Protein AF-A0A6A3A8B2-F1 (afdb_monomer)

Sequence (317 aa):
MVIYAGLQFENSCEVGGFSNLTNAYCLVAIGGSENFYSAFESELVDVIPVVKTSIAGTRIIGRLCAGENFLRLYRSYLLDASDFAYPSVLCPAGNKNGLLVPHNTTDQELQHLQNSLPDQVVVQRIEEKLSALGNCIACNDHVALSHTDLDKPDVKLKLSVPLLLPTSGQKIAGNILVGSYCAFSNRGGLVHPHTSIEDLDELSTLLQAPLVAGTINRGSEVIAAGMTVNDWTAFCGSDTTAMELSVIESVCKLTEAQPTAIVEEMRKSLIDTQLIEHKALNLGVVGSSPTESPTEAALNLSLGTFYYSASPLPHYI

Secondary structure (DSSP, 8-state):
-EEEEEE-BTTB--HHHHEEE-SS-EEEETT--HHHHHHHHHHHTTTS-EEEE-BTTBS--S----STTHHHHHHHH-------SS------EE-SSEEEEETT--HHHHHHHHHHS-TTSEEEEE--SSS-HHHHEEE-SS-EEE-GGG-SHHHHHHHHHHHTS-EEE--BTTBS-HHHHEEE-SS-EEE-TT--HHHHHHHHHHHTS-EEE--BTTTBS-HHHHEEE-SSEEEEETT--HHHHHHHHHHTT---SSSHHHHHHHHHHHHHHHHHHHHHHHTT---------TTSTTTTTSSSSS-----------

Radius of gyration: 28.25 Å; Cα contacts (8 Å, |Δi|>4): 583; chains: 1; bounding box: 58×86×74 Å

pLDDT: mean 70.59, std 19.71, range [27.64, 92.31]

Foldseek 3Di:
DDEAAADDFVNDLQQQQAWADEQAAIEGFPPGDPVNVCVCCVPPVVRHFYAYADFLPHSRAGADDPDPCVVVVVVVPDDDDDDDDPQQRFYWDAYNQEIEGEPSGDPVRQVSCCVRGDPNYHYDYDDDPRRYALQQWDDELEEIEGFPVCPPPVSQCVVCVRSVYGYDHDAFLNHRRCNFQWAAYLAFTEGFQNGDPVNQVVVCVVSVYHYDYDAALVRHRRRSSQWHDYLAYIYGGNSGDPVNVVVGCVRSVNPPDDPCVVVVVVVVVVVVVVVVVVVVVVPPDDDDDDDDDDPPVVPVVVPPPDDDDDDDDDDDD

Solvent-accessible surface area (backbone atoms only — not comparable to full-atom values): 17506 Å² total; per-residue (Å²): 99,52,76,46,69,60,39,48,49,93,87,35,40,44,41,5,20,32,26,36,53,37,84,49,38,30,42,33,27,55,91,58,47,68,72,46,51,49,62,52,47,74,69,29,63,90,77,27,52,75,42,74,40,54,39,54,89,32,51,45,38,8,18,62,64,91,52,87,65,44,64,62,60,50,67,76,75,57,85,87,82,95,77,73,81,77,83,58,50,57,14,42,37,54,38,56,37,7,37,38,36,50,64,68,44,44,71,67,47,51,51,50,48,61,74,63,47,61,91,71,42,40,75,41,74,43,88,63,88,71,50,27,50,12,26,28,32,33,51,38,89,70,38,27,44,27,20,55,88,52,58,44,69,74,52,41,50,68,51,23,64,41,48,71,32,59,72,44,57,45,67,53,64,88,36,51,45,34,11,25,31,28,39,48,28,68,54,9,24,42,32,32,56,75,42,49,71,68,59,45,54,53,50,20,64,70,62,67,22,55,62,45,64,43,49,31,50,76,70,35,53,47,36,14,14,22,28,37,44,36,77,53,41,35,43,31,10,45,53,41,39,74,69,44,49,53,51,52,38,64,39,38,55,46,81,76,83,72,66,60,63,59,51,49,50,52,48,49,52,52,50,51,52,52,52,50,53,59,49,51,69,74,63,72,76,79,82,82,82,96,83,80,71,92,77,62,73,72,63,68,75,76,69,76,84,76,90,88,80,89,86,83,88,84,82,89,133

Structure (mmCIF, N/CA/C/O backbone):
data_AF-A0A6A3A8B2-F1
#
_entry.id   AF-A0A6A3A8B2-F1
#
loop_
_atom_site.group_PDB
_atom_site.id
_atom_site.type_symbol
_atom_site.label_atom_id
_atom_site.label_alt_id
_atom_site.label_comp_id
_atom_site.label_asym_id
_atom_site.label_entity_id
_atom_site.label_seq_id
_atom_site.pdbx_PDB_ins_code
_atom_site.Cartn_x
_atom_site.Cartn_y
_atom_site.Cartn_z
_atom_site.occupancy
_atom_site.B_iso_or_equiv
_atom_site.auth_seq_id
_atom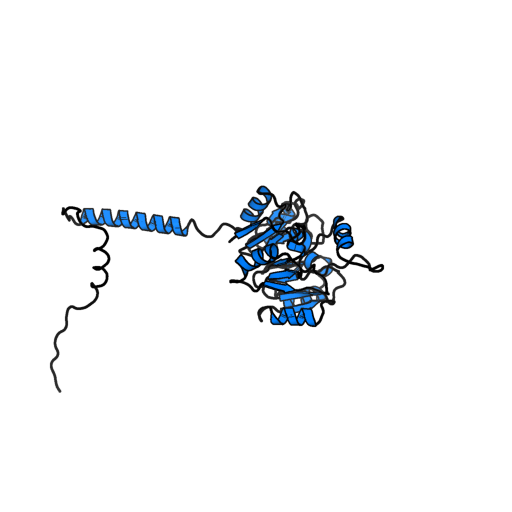_site.auth_comp_id
_atom_site.auth_asym_id
_atom_site.auth_atom_id
_atom_site.pdbx_PDB_model_num
ATOM 1 N N . MET A 1 1 ? 5.103 -17.581 0.287 1.00 55.75 1 MET A N 1
ATOM 2 C CA . MET A 1 1 ? 5.420 -16.142 0.197 1.00 55.75 1 MET A CA 1
ATOM 3 C C . MET A 1 1 ? 5.512 -15.837 -1.286 1.00 55.75 1 MET A C 1
ATOM 5 O O . MET A 1 1 ? 6.345 -16.444 -1.946 1.00 55.75 1 MET A O 1
ATOM 9 N N . VAL A 1 2 ? 4.550 -15.086 -1.828 1.00 71.25 2 VAL A N 1
ATOM 10 C CA . VAL A 1 2 ? 4.269 -15.044 -3.277 1.00 71.25 2 VAL A CA 1
ATOM 11 C C . VAL A 1 2 ? 4.050 -13.600 -3.724 1.00 71.25 2 VAL A C 1
ATOM 13 O O . VAL A 1 2 ? 3.356 -12.834 -3.054 1.00 71.25 2 VAL A O 1
ATOM 16 N N . ILE A 1 3 ? 4.643 -13.230 -4.860 1.00 76.38 3 ILE A N 1
ATOM 17 C CA . ILE A 1 3 ? 4.310 -11.988 -5.560 1.00 76.38 3 ILE A CA 1
ATOM 18 C C . ILE A 1 3 ? 3.257 -12.295 -6.610 1.00 76.38 3 ILE A C 1
ATOM 20 O O . ILE A 1 3 ? 3.475 -13.106 -7.508 1.00 76.38 3 ILE A O 1
ATOM 24 N N . TYR A 1 4 ? 2.144 -11.583 -6.521 1.00 77.19 4 TYR A N 1
ATOM 25 C CA . TYR A 1 4 ? 1.109 -11.584 -7.536 1.00 77.19 4 TYR A CA 1
ATOM 26 C C . TYR A 1 4 ? 1.343 -10.410 -8.469 1.00 77.19 4 TYR A C 1
ATOM 28 O O . TYR A 1 4 ? 1.066 -9.257 -8.141 1.00 77.19 4 TYR A O 1
ATOM 36 N N . ALA A 1 5 ? 1.881 -10.721 -9.641 1.00 73.62 5 ALA A N 1
ATOM 37 C CA . ALA A 1 5 ? 1.995 -9.793 -10.752 1.00 73.62 5 ALA A CA 1
ATOM 38 C C . ALA A 1 5 ? 0.849 -10.027 -11.741 1.00 73.62 5 ALA A C 1
ATOM 40 O O . ALA A 1 5 ? 0.323 -11.135 -11.839 1.00 73.62 5 ALA A O 1
ATOM 41 N N . GLY A 1 6 ? 0.479 -9.002 -12.511 1.00 78.75 6 GLY A N 1
ATOM 42 C CA . GLY A 1 6 ? -0.544 -9.165 -13.552 1.00 78.75 6 GLY A CA 1
ATOM 43 C C . GLY A 1 6 ? -1.939 -8.679 -13.169 1.00 78.75 6 GLY A C 1
ATOM 44 O O . GLY A 1 6 ? -2.864 -8.871 -13.954 1.00 78.75 6 GLY A O 1
ATOM 45 N N . LEU A 1 7 ? -2.120 -8.057 -12.001 1.00 85.50 7 LEU A N 1
ATOM 46 C CA . LEU A 1 7 ? -3.451 -7.656 -11.557 1.00 85.50 7 LEU A CA 1
ATOM 47 C C . LEU A 1 7 ? -3.917 -6.364 -12.220 1.00 85.50 7 LEU A C 1
ATOM 49 O O . LEU A 1 7 ? -3.165 -5.398 -12.362 1.00 85.50 7 LEU A O 1
ATOM 53 N N . GLN A 1 8 ? -5.191 -6.365 -12.606 1.00 84.81 8 GLN A N 1
ATOM 54 C CA . GLN A 1 8 ? -5.885 -5.199 -13.134 1.00 84.81 8 GLN A CA 1
ATOM 55 C C . GLN A 1 8 ? -7.276 -5.092 -12.523 1.00 84.81 8 GLN A C 1
ATOM 57 O O . GLN A 1 8 ? -8.010 -6.080 -12.439 1.00 84.81 8 GLN A O 1
ATOM 62 N N . PHE A 1 9 ? -7.657 -3.872 -12.165 1.00 80.94 9 PHE A N 1
ATOM 63 C CA . PHE A 1 9 ? -9.011 -3.529 -11.751 1.00 80.94 9 PHE A CA 1
ATOM 64 C C . PHE A 1 9 ? -9.663 -2.681 -12.847 1.00 80.94 9 PHE A C 1
ATOM 66 O O . PHE A 1 9 ? -9.211 -1.571 -13.101 1.00 80.94 9 PHE A O 1
ATOM 73 N N . GLU A 1 10 ? -10.690 -3.199 -13.530 1.00 78.19 10 GLU A N 1
ATOM 74 C CA . GLU A 1 10 ? -11.411 -2.485 -14.608 1.00 78.19 10 GLU A CA 1
ATOM 75 C C . GLU A 1 10 ? -10.478 -1.812 -15.653 1.00 78.19 10 GLU A C 1
ATOM 77 O O . GLU A 1 10 ? -10.704 -0.679 -16.075 1.00 78.19 10 GLU A O 1
ATOM 82 N N . ASN A 1 11 ? -9.418 -2.520 -16.077 1.00 79.94 11 ASN A N 1
ATOM 83 C CA . ASN A 1 11 ? -8.336 -2.059 -16.975 1.00 79.94 11 ASN A CA 1
ATOM 84 C C . ASN A 1 11 ? -7.328 -1.061 -16.373 1.00 79.94 11 ASN A C 1
ATOM 86 O O . ASN A 1 11 ? -6.484 -0.533 -17.097 1.00 79.94 11 ASN A O 1
ATOM 90 N N . SER A 1 12 ? -7.389 -0.798 -15.070 1.00 81.19 12 SER A N 1
ATOM 91 C CA . SER A 1 12 ? -6.366 -0.041 -14.350 1.00 81.19 12 SER A CA 1
ATOM 92 C C . SER A 1 12 ? -5.321 -0.969 -13.738 1.00 81.19 12 SER A C 1
ATOM 94 O O . SER A 1 12 ? -5.657 -1.953 -13.078 1.00 81.19 12 SER A O 1
ATOM 96 N N . CYS A 1 13 ? -4.050 -0.609 -13.905 1.00 83.75 13 CYS A N 1
ATOM 97 C CA . CYS A 1 13 ? -2.902 -1.260 -13.270 1.00 83.75 13 CYS A CA 1
ATOM 98 C C . CYS A 1 13 ? -2.642 -0.734 -11.843 1.00 83.75 13 CYS A C 1
ATOM 100 O O . CYS A 1 13 ? -1.686 -1.149 -11.190 1.00 83.75 13 CYS A O 1
ATOM 102 N N . GLU A 1 14 ? -3.466 0.195 -11.350 1.00 83.94 14 GLU A N 1
ATOM 103 C CA . GLU A 1 14 ? -3.334 0.807 -10.024 1.00 83.94 14 GLU A CA 1
ATOM 104 C C . GLU A 1 14 ? -4.043 -0.024 -8.945 1.00 83.94 14 GLU A C 1
ATOM 106 O O . GLU A 1 14 ? -5.024 0.400 -8.336 1.00 83.94 14 GLU A O 1
ATOM 111 N N . VAL A 1 15 ? -3.549 -1.242 -8.711 1.00 85.38 15 VAL A N 1
ATOM 112 C CA . VAL A 1 15 ? -4.119 -2.197 -7.740 1.00 85.38 15 VAL A CA 1
ATOM 113 C C . VAL A 1 15 ? -4.208 -1.599 -6.334 1.00 85.38 15 VAL A C 1
ATOM 115 O O . VAL A 1 15 ? -5.196 -1.808 -5.626 1.00 85.38 15 VAL A O 1
ATOM 118 N N . GLY A 1 16 ? -3.213 -0.799 -5.954 1.00 83.12 16 GLY A N 1
ATOM 119 C CA . GLY A 1 16 ? -3.164 -0.108 -4.675 1.00 83.12 16 GLY A CA 1
ATOM 120 C C . GLY A 1 16 ? -4.204 0.988 -4.514 1.00 83.12 16 GLY A C 1
ATOM 121 O O . GLY A 1 16 ? -4.496 1.330 -3.382 1.00 83.12 16 GLY A O 1
ATOM 122 N N . GLY A 1 17 ? -4.853 1.468 -5.581 1.00 80.25 17 GLY A N 1
ATOM 123 C CA . GLY A 1 17 ? -6.013 2.366 -5.488 1.00 80.25 17 GLY A CA 1
ATOM 124 C C . GLY A 1 17 ? -7.303 1.681 -5.034 1.00 80.25 17 GLY A C 1
ATOM 125 O O . GLY A 1 17 ? -8.170 2.317 -4.429 1.00 80.25 17 GLY A O 1
ATOM 126 N N . PHE A 1 18 ? -7.418 0.377 -5.280 1.00 85.38 18 PHE A N 1
ATOM 127 C CA . PHE A 1 18 ? -8.649 -0.401 -5.083 1.00 85.38 18 PHE A CA 1
ATOM 128 C C . PHE A 1 18 ? -8.520 -1.482 -4.010 1.00 85.38 18 PHE A C 1
ATOM 130 O O . PHE A 1 18 ? -9.481 -2.202 -3.738 1.00 85.38 18 PHE A O 1
ATOM 137 N N . SER A 1 19 ? -7.347 -1.608 -3.401 1.00 86.31 19 SER A N 1
ATOM 138 C CA . SER A 1 19 ? -7.090 -2.563 -2.333 1.00 86.31 19 SER A CA 1
ATOM 139 C C . SER A 1 19 ? -6.244 -1.931 -1.235 1.00 86.31 19 SER A C 1
ATOM 141 O O . SER A 1 19 ? -5.444 -1.030 -1.482 1.00 86.31 19 SER A O 1
ATOM 143 N N . ASN A 1 20 ? -6.441 -2.394 -0.007 1.00 87.00 20 ASN A N 1
ATOM 144 C CA . ASN A 1 20 ? -5.603 -2.050 1.130 1.00 87.00 20 ASN A CA 1
ATOM 145 C C . ASN A 1 20 ? -5.224 -3.345 1.842 1.00 87.00 20 ASN A C 1
ATOM 147 O O . ASN A 1 20 ? -6.094 -4.069 2.327 1.00 87.00 20 ASN A O 1
ATOM 151 N N . LEU A 1 21 ? -3.933 -3.657 1.854 1.00 87.44 21 LEU A N 1
ATOM 152 C CA . LEU A 1 21 ? -3.412 -4.886 2.427 1.00 87.44 21 LEU A CA 1
ATOM 153 C C . LEU A 1 21 ? -2.666 -4.578 3.721 1.00 87.44 21 LEU A C 1
ATOM 155 O O . LEU A 1 21 ? -1.755 -3.754 3.738 1.00 87.44 21 LEU A O 1
ATOM 159 N N . THR A 1 22 ? -3.030 -5.288 4.785 1.00 87.06 22 THR A N 1
ATOM 160 C CA . THR A 1 22 ? -2.326 -5.260 6.068 1.00 87.06 22 THR A CA 1
ATOM 161 C C . THR A 1 22 ? -1.984 -6.684 6.509 1.00 87.06 22 THR A C 1
ATOM 163 O O . THR A 1 22 ? -2.357 -7.663 5.862 1.00 87.06 22 THR A O 1
ATOM 166 N N . ASN A 1 23 ? -1.294 -6.811 7.642 1.00 84.94 23 ASN A N 1
ATOM 167 C CA . ASN A 1 23 ? -1.000 -8.105 8.255 1.00 84.94 23 ASN A CA 1
ATOM 168 C C . ASN A 1 23 ? -2.208 -8.754 8.963 1.00 84.94 23 ASN A C 1
ATOM 170 O O . ASN A 1 23 ? -2.101 -9.904 9.368 1.00 84.94 23 ASN A O 1
ATOM 174 N N . ALA A 1 24 ? -3.332 -8.054 9.162 1.00 84.69 24 ALA A N 1
ATOM 175 C CA . ALA A 1 24 ? -4.502 -8.627 9.850 1.00 84.69 24 ALA A CA 1
ATOM 176 C C . ALA A 1 24 ? -5.765 -8.685 8.996 1.00 84.69 24 ALA A C 1
ATOM 178 O O . ALA A 1 24 ? -6.649 -9.481 9.281 1.00 84.69 24 ALA A O 1
ATOM 179 N N . TYR A 1 25 ? -5.880 -7.837 7.980 1.00 88.44 25 TYR A N 1
ATOM 180 C CA . TYR A 1 25 ? -7.039 -7.789 7.097 1.00 88.44 25 TYR A CA 1
ATOM 181 C C . TYR A 1 25 ? -6.653 -7.238 5.731 1.00 88.44 25 TYR A C 1
ATOM 183 O O . TYR A 1 25 ? -5.682 -6.489 5.580 1.00 88.44 25 TYR A O 1
ATOM 191 N N . CYS A 1 26 ? -7.462 -7.577 4.736 1.00 89.50 26 CYS A N 1
ATOM 192 C CA . CYS A 1 26 ? -7.391 -6.992 3.412 1.00 89.50 26 CYS A CA 1
ATOM 193 C C . CYS A 1 26 ? -8.734 -6.350 3.079 1.00 89.50 26 CYS A C 1
ATOM 195 O O . CYS A 1 26 ? -9.778 -6.984 3.211 1.00 89.50 26 CYS A O 1
ATOM 197 N N . LEU A 1 27 ? -8.718 -5.091 2.652 1.00 88.31 27 LEU A N 1
ATOM 198 C CA . LEU A 1 27 ? -9.892 -4.422 2.105 1.00 88.31 27 LEU A CA 1
ATOM 199 C C . LEU A 1 27 ? -9.798 -4.444 0.585 1.00 88.31 27 LEU A C 1
ATOM 201 O O . LEU A 1 27 ? -8.758 -4.097 0.024 1.00 88.31 27 LEU A O 1
ATOM 205 N N . VAL A 1 28 ? -10.896 -4.798 -0.075 1.00 89.38 28 VAL A N 1
ATOM 206 C CA . VAL A 1 28 ? -11.005 -4.781 -1.534 1.00 89.38 28 VAL A CA 1
ATOM 207 C C . VAL A 1 28 ? -12.240 -3.997 -1.977 1.00 89.38 28 VAL A C 1
ATOM 209 O O . VAL A 1 28 ? -13.313 -4.105 -1.383 1.00 89.38 28 VAL A O 1
ATOM 212 N N . ALA A 1 29 ? -12.090 -3.199 -3.034 1.00 87.50 29 ALA A N 1
ATOM 213 C CA . ALA A 1 29 ? -13.179 -2.442 -3.626 1.00 87.50 29 ALA A CA 1
ATOM 214 C C . ALA A 1 29 ? -14.299 -3.358 -4.128 1.00 87.50 29 ALA A C 1
ATOM 216 O O . ALA A 1 29 ? -14.064 -4.427 -4.704 1.00 87.50 29 ALA A O 1
ATOM 217 N N . ILE A 1 30 ? -15.540 -2.909 -3.970 1.00 85.38 30 ILE A N 1
ATOM 218 C CA . ILE A 1 30 ? -16.683 -3.518 -4.654 1.00 85.38 30 ILE A CA 1
ATOM 219 C C . ILE A 1 30 ? -16.632 -3.240 -6.166 1.00 85.38 30 ILE A C 1
ATOM 221 O O . ILE A 1 30 ? -16.188 -2.177 -6.603 1.00 85.38 30 ILE A O 1
ATOM 225 N N . GLY A 1 31 ? -17.124 -4.184 -6.971 1.00 81.75 31 GLY A N 1
ATOM 226 C CA . GLY A 1 31 ? -17.195 -4.050 -8.432 1.00 81.75 31 GLY A CA 1
ATOM 227 C C . GLY A 1 31 ? -15.926 -4.456 -9.190 1.00 81.75 31 GLY A C 1
ATOM 228 O O . GLY A 1 31 ? -15.783 -4.096 -10.351 1.00 81.75 31 GLY A O 1
ATOM 229 N N . GLY A 1 32 ? -15.012 -5.192 -8.556 1.00 79.81 32 GLY A N 1
ATOM 230 C CA . GLY A 1 32 ? -13.872 -5.813 -9.228 1.00 79.81 32 GLY A CA 1
ATOM 231 C C . GLY A 1 32 ? -14.270 -7.013 -10.089 1.00 79.81 32 GLY A C 1
ATOM 232 O O . GLY A 1 32 ? -15.364 -7.563 -9.961 1.00 79.81 32 GLY A O 1
ATOM 233 N N . SER A 1 33 ? -13.363 -7.433 -10.971 1.00 83.69 33 SER A N 1
ATOM 234 C CA . SER A 1 33 ? -13.521 -8.675 -11.732 1.00 83.69 33 SER A CA 1
ATOM 235 C C . SER A 1 33 ? -13.327 -9.898 -10.830 1.00 83.69 33 SER A C 1
ATOM 237 O O . SER A 1 33 ? -12.619 -9.828 -9.825 1.00 83.69 33 SER A O 1
ATOM 239 N N . GLU A 1 34 ? -13.903 -11.046 -11.204 1.00 83.94 34 GLU A N 1
ATOM 240 C CA . GLU A 1 34 ? -13.647 -12.306 -10.488 1.00 83.94 34 GLU A CA 1
ATOM 241 C C . GLU A 1 34 ? -12.152 -12.625 -10.447 1.00 83.94 34 GLU A C 1
ATOM 243 O O . GLU A 1 34 ? -11.644 -12.951 -9.386 1.00 83.94 34 GLU A O 1
ATOM 248 N N . ASN A 1 35 ? -11.423 -12.397 -11.545 1.00 85.62 35 ASN A N 1
ATOM 249 C CA . ASN A 1 35 ? -9.968 -12.570 -11.592 1.00 85.62 35 ASN A CA 1
ATOM 250 C C . ASN A 1 35 ? -9.238 -11.747 -10.522 1.00 85.62 35 ASN A C 1
ATOM 252 O O . ASN A 1 35 ? -8.271 -12.226 -9.934 1.00 85.62 35 ASN A O 1
ATOM 256 N N . PHE A 1 36 ? -9.691 -10.513 -10.277 1.00 86.25 36 PHE A N 1
ATOM 257 C CA . PHE A 1 36 ? -9.126 -9.671 -9.230 1.00 86.25 36 PHE A CA 1
ATOM 258 C C . PHE A 1 36 ? -9.388 -10.298 -7.861 1.00 86.25 36 PHE A C 1
ATOM 260 O O . PHE A 1 36 ? -8.449 -10.528 -7.112 1.00 86.25 36 PHE A O 1
ATOM 267 N N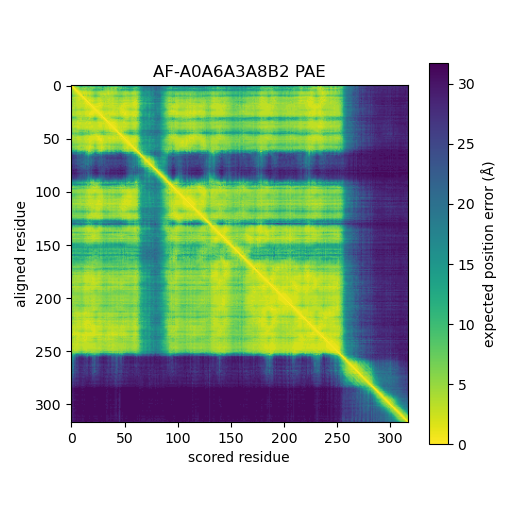 . TYR A 1 37 ? -10.641 -10.643 -7.554 1.00 88.38 37 TYR A N 1
ATOM 268 C CA . TYR A 1 37 ? -10.987 -11.246 -6.266 1.00 88.38 37 TYR A CA 1
ATOM 269 C C . TYR A 1 37 ? -10.298 -12.587 -6.032 1.00 88.38 37 TYR A C 1
ATOM 271 O O . TYR A 1 37 ? -9.760 -12.794 -4.950 1.00 88.38 37 TYR A O 1
ATOM 279 N N . SER A 1 38 ? -10.245 -13.456 -7.041 1.00 87.25 38 SER A N 1
ATOM 280 C CA . SER A 1 38 ? -9.618 -14.771 -6.943 1.00 87.25 38 SER A CA 1
ATOM 281 C C . SER A 1 38 ? -8.141 -14.688 -6.582 1.00 87.25 38 SER A C 1
ATOM 283 O O . SER A 1 38 ? -7.678 -15.545 -5.845 1.00 87.25 38 SER A O 1
ATOM 285 N N . ALA A 1 39 ? -7.413 -13.665 -7.040 1.00 87.44 39 ALA A N 1
ATOM 286 C CA . ALA A 1 39 ? -6.000 -13.503 -6.700 1.00 87.44 39 ALA A CA 1
ATOM 287 C C . ALA A 1 39 ? -5.766 -13.118 -5.232 1.00 87.44 39 ALA A C 1
ATOM 289 O O . ALA A 1 39 ? -4.804 -13.574 -4.621 1.00 87.44 39 ALA A O 1
ATOM 290 N N . PHE A 1 40 ? -6.640 -12.288 -4.653 1.00 87.06 40 PHE A N 1
ATOM 291 C CA . PHE A 1 40 ? -6.584 -11.990 -3.219 1.00 87.06 40 PHE A CA 1
ATOM 292 C C . PHE A 1 40 ? -7.088 -13.183 -2.406 1.00 87.06 40 PHE A C 1
ATOM 294 O O . PHE A 1 40 ? -6.473 -13.562 -1.414 1.00 87.06 40 PHE A O 1
ATOM 301 N N . GLU A 1 41 ? -8.188 -13.801 -2.833 1.00 86.88 41 GLU A N 1
ATOM 302 C CA . GLU A 1 41 ? -8.813 -14.902 -2.109 1.00 86.88 41 GLU A CA 1
ATOM 303 C C . GLU A 1 41 ? -7.937 -16.164 -2.094 1.00 86.88 41 GLU A C 1
ATOM 305 O O . GLU A 1 41 ? -7.876 -16.834 -1.068 1.00 86.88 41 GLU A O 1
ATOM 310 N N . SER A 1 42 ? -7.199 -16.460 -3.170 1.00 86.19 42 SER A N 1
ATOM 311 C CA . SER A 1 42 ? -6.356 -17.661 -3.253 1.00 86.19 42 SER A CA 1
ATOM 312 C C . SER A 1 42 ? -5.214 -17.695 -2.239 1.00 86.19 42 SER A C 1
ATOM 314 O O . SER A 1 42 ? -4.800 -18.778 -1.843 1.00 86.19 42 SER A O 1
ATOM 316 N N . GLU A 1 43 ? -4.698 -16.537 -1.825 1.00 80.88 43 GLU A N 1
ATOM 317 C CA . GLU A 1 43 ? -3.609 -16.457 -0.840 1.00 80.88 43 GLU A CA 1
ATOM 318 C C . GLU A 1 43 ? -4.078 -16.085 0.553 1.00 80.88 43 GLU A C 1
ATOM 320 O O . GLU A 1 43 ? -3.485 -16.502 1.546 1.00 80.88 43 GLU A O 1
ATOM 325 N N . LEU A 1 44 ? -5.079 -15.209 0.635 1.00 83.25 44 LEU A N 1
ATOM 326 C CA . LEU A 1 44 ? -5.385 -14.534 1.884 1.00 83.25 44 LEU A CA 1
ATOM 327 C C . LEU A 1 44 ? -6.482 -15.239 2.668 1.00 83.25 44 LEU A C 1
ATOM 329 O O . LEU A 1 44 ? -6.471 -15.114 3.885 1.00 83.25 44 LEU A O 1
ATOM 333 N N . VAL A 1 45 ? -7.379 -16.001 2.029 1.00 77.38 45 VAL A N 1
ATOM 334 C CA . VAL A 1 45 ? -8.567 -16.575 2.697 1.00 77.38 45 VAL A CA 1
ATOM 335 C C . VAL A 1 45 ? -8.221 -17.420 3.922 1.00 77.38 45 VAL A C 1
ATOM 337 O O . VAL A 1 45 ? -8.954 -17.372 4.908 1.00 77.38 45 VAL A O 1
ATOM 340 N N . ASP A 1 46 ? -7.095 -18.133 3.900 1.00 77.94 46 ASP A N 1
ATOM 341 C CA . ASP A 1 46 ? -6.685 -18.991 5.015 1.00 77.94 46 ASP A CA 1
ATOM 342 C C . ASP A 1 46 ? -5.975 -18.227 6.151 1.00 77.94 46 ASP A C 1
ATOM 344 O O . ASP A 1 46 ? -5.829 -18.762 7.252 1.00 77.94 46 ASP A O 1
ATOM 348 N N . VAL A 1 47 ? -5.523 -16.987 5.910 1.00 83.75 47 VAL A N 1
ATOM 349 C CA . VAL A 1 47 ? -4.662 -16.226 6.840 1.00 83.75 47 VAL A CA 1
ATOM 350 C C . VAL A 1 47 ? -5.324 -14.944 7.349 1.00 83.75 47 VAL A C 1
ATOM 352 O O . VAL A 1 47 ? -5.259 -14.667 8.546 1.00 83.75 47 VAL A O 1
ATOM 355 N N . ILE A 1 48 ? -5.944 -14.151 6.468 1.00 88.50 48 ILE A N 1
ATOM 356 C CA . ILE A 1 48 ? -6.580 -12.871 6.807 1.00 88.50 48 ILE A CA 1
ATOM 357 C C . ILE A 1 48 ? -7.939 -12.698 6.106 1.00 88.50 48 ILE A C 1
ATOM 359 O O . ILE A 1 48 ? -8.096 -13.056 4.938 1.00 88.50 48 ILE A O 1
ATOM 363 N N . PRO A 1 49 ? -8.934 -12.082 6.766 1.00 89.25 49 PRO A N 1
ATOM 364 C CA . PRO A 1 49 ? -10.212 -11.777 6.138 1.00 89.25 49 PRO A CA 1
ATOM 365 C C . PRO A 1 49 ? -10.049 -10.775 4.987 1.00 89.25 49 PRO A C 1
ATOM 367 O O . PRO A 1 49 ? -9.479 -9.691 5.154 1.00 89.25 49 PRO A O 1
ATOM 370 N N . VAL A 1 50 ? -10.604 -11.130 3.825 1.00 89.50 50 VAL A N 1
ATOM 371 C CA . VAL A 1 50 ? -10.740 -10.250 2.657 1.00 89.50 50 VAL A CA 1
ATOM 372 C C . VAL A 1 50 ? -12.135 -9.624 2.676 1.00 89.50 50 VAL A C 1
ATOM 374 O O . VAL A 1 50 ? -13.139 -10.290 2.423 1.00 89.50 50 VAL A O 1
ATOM 377 N N . VAL A 1 51 ? -12.210 -8.331 2.982 1.00 89.06 51 VAL A N 1
ATOM 378 C CA . VAL A 1 51 ? -13.464 -7.589 3.140 1.00 89.06 51 VAL A CA 1
ATOM 379 C C . VAL A 1 51 ? -13.740 -6.758 1.895 1.00 89.06 51 VAL A C 1
ATOM 381 O O . VAL A 1 51 ? -12.997 -5.836 1.560 1.00 89.06 51 VAL A O 1
ATOM 384 N N . LYS A 1 52 ? -14.852 -7.057 1.222 1.00 90.75 52 LYS A N 1
ATOM 385 C CA . LYS A 1 52 ? -15.337 -6.279 0.076 1.00 90.75 52 LYS A CA 1
ATOM 386 C C . LYS A 1 52 ? -16.166 -5.107 0.592 1.00 90.75 52 LYS A C 1
ATOM 388 O O . LYS A 1 52 ? -17.182 -5.330 1.250 1.00 90.75 52 LYS A O 1
ATOM 393 N N . THR A 1 53 ? -15.739 -3.875 0.325 1.00 86.62 53 THR A N 1
ATOM 394 C CA . THR A 1 53 ? -16.415 -2.669 0.829 1.00 86.62 53 THR A CA 1
ATOM 395 C C . THR A 1 53 ? -16.290 -1.488 -0.132 1.00 86.62 53 THR A C 1
ATOM 397 O O . THR A 1 53 ? -15.415 -1.450 -0.998 1.00 86.62 53 THR A O 1
ATOM 400 N N . SER A 1 54 ? -17.179 -0.512 0.029 1.00 83.44 54 SER A N 1
ATOM 401 C CA . SER A 1 54 ? -16.981 0.868 -0.415 1.00 83.44 54 SER A CA 1
ATOM 402 C C . SER A 1 54 ? -16.637 1.745 0.787 1.00 83.44 54 SER A C 1
ATOM 404 O O . SER A 1 54 ? -16.874 1.354 1.933 1.00 83.44 54 SER A O 1
ATOM 406 N N . ILE A 1 55 ? -16.057 2.916 0.529 1.00 77.62 55 ILE A N 1
ATOM 407 C CA . ILE A 1 55 ? -15.852 3.953 1.546 1.00 77.62 55 ILE A CA 1
ATOM 408 C C . ILE A 1 55 ? -16.437 5.249 1.012 1.00 77.62 55 ILE A C 1
ATOM 410 O O . ILE A 1 55 ? -16.064 5.701 -0.075 1.00 77.62 55 ILE A O 1
ATOM 414 N N . ALA A 1 56 ? -17.370 5.828 1.769 1.00 75.56 56 ALA A N 1
ATOM 415 C CA . ALA A 1 56 ? -18.104 7.030 1.390 1.00 75.56 56 ALA A CA 1
ATOM 416 C C . ALA A 1 56 ? -18.824 6.886 0.034 1.00 75.56 56 ALA A C 1
ATOM 418 O O . ALA A 1 56 ? -18.884 7.828 -0.755 1.00 75.56 56 ALA A O 1
ATOM 419 N N . GLY A 1 57 ? -19.319 5.679 -0.272 1.00 73.69 57 GLY A N 1
ATOM 420 C CA . GLY A 1 57 ? -19.953 5.366 -1.556 1.00 73.69 57 GLY A CA 1
ATOM 421 C C . GLY A 1 57 ? -18.988 5.309 -2.747 1.00 73.69 57 GLY A C 1
ATOM 422 O O . GLY A 1 57 ? -19.431 5.200 -3.890 1.00 73.69 57 GLY A O 1
ATOM 423 N N . THR A 1 58 ? -17.675 5.370 -2.508 1.00 75.81 58 THR A N 1
ATOM 424 C CA . THR A 1 58 ? -16.653 5.277 -3.555 1.00 75.81 58 THR A CA 1
ATOM 425 C C . THR A 1 58 ? -16.026 3.887 -3.606 1.00 75.81 58 THR A C 1
ATOM 427 O O . THR A 1 58 ? -15.955 3.164 -2.610 1.00 75.81 58 THR A O 1
ATOM 430 N N . ARG A 1 59 ? -15.536 3.518 -4.793 1.00 76.62 59 ARG A N 1
ATOM 431 C CA . ARG A 1 59 ? -14.790 2.268 -5.027 1.00 76.62 59 ARG A CA 1
ATOM 432 C C . ARG A 1 59 ? -13.290 2.417 -4.759 1.00 76.62 59 ARG A C 1
ATOM 434 O O . ARG A 1 59 ? -12.544 1.460 -4.903 1.00 76.62 59 ARG A O 1
ATOM 441 N N . ILE A 1 60 ? -12.837 3.608 -4.380 1.00 76.31 60 ILE A N 1
ATOM 442 C CA . ILE A 1 60 ? -11.428 3.895 -4.126 1.00 76.31 60 ILE A CA 1
ATOM 443 C C . ILE A 1 60 ? -11.191 3.723 -2.631 1.00 76.31 60 ILE A C 1
ATOM 445 O O . ILE A 1 60 ? -11.369 4.646 -1.843 1.00 76.31 60 ILE A O 1
ATOM 449 N N . ILE A 1 61 ? -10.840 2.503 -2.250 1.00 75.31 61 ILE A N 1
ATOM 450 C CA . ILE A 1 61 ? -10.652 2.106 -0.849 1.00 75.31 61 ILE A CA 1
ATOM 451 C C . ILE A 1 61 ? -9.179 1.834 -0.498 1.00 75.31 61 ILE A C 1
ATOM 453 O O . ILE A 1 61 ? -8.875 1.415 0.616 1.00 75.31 61 ILE A O 1
ATOM 457 N N . GLY A 1 62 ? -8.276 2.026 -1.459 1.00 70.69 62 GLY A N 1
ATOM 458 C CA . GLY A 1 62 ? -6.832 1.924 -1.288 1.00 70.69 62 GLY A CA 1
ATOM 459 C C . GLY A 1 62 ? -6.193 3.308 -1.208 1.00 70.69 62 GLY A C 1
ATOM 460 O O . GLY A 1 62 ? -6.661 4.148 -0.454 1.00 70.69 62 GLY A O 1
ATOM 461 N N . ARG A 1 63 ? -5.135 3.555 -1.978 1.00 68.06 63 ARG A N 1
ATOM 462 C CA . ARG A 1 63 ? -4.386 4.810 -2.104 1.00 68.06 63 ARG A CA 1
ATOM 463 C C . ARG A 1 63 ? -4.349 5.235 -3.570 1.00 68.06 63 ARG A C 1
ATOM 465 O O . ARG A 1 63 ? -3.909 4.470 -4.422 1.00 68.06 63 ARG A O 1
ATOM 472 N N . LEU A 1 64 ? -4.798 6.446 -3.888 1.00 52.66 64 LEU A N 1
ATOM 473 C CA . LEU A 1 64 ? -4.904 6.900 -5.280 1.00 52.66 64 LEU A CA 1
ATOM 474 C C . LEU A 1 64 ? -3.735 7.807 -5.679 1.00 52.66 64 LEU A C 1
ATOM 476 O O . LEU A 1 64 ? -3.236 8.593 -4.868 1.00 52.66 64 LEU A O 1
ATOM 480 N N . CYS A 1 65 ? -3.342 7.730 -6.952 1.00 38.81 65 CYS A N 1
ATOM 481 C CA . CYS A 1 65 ? -2.364 8.613 -7.583 1.00 38.81 65 CYS A CA 1
ATOM 482 C C . CYS A 1 65 ? -2.735 10.099 -7.469 1.00 38.81 65 CYS A C 1
ATOM 484 O O . CYS A 1 65 ? -3.625 10.591 -8.163 1.00 38.81 65 CYS A O 1
ATOM 486 N N . ALA A 1 66 ? -1.996 10.853 -6.656 1.00 32.97 66 ALA A N 1
ATOM 487 C CA . ALA A 1 66 ? -2.001 12.310 -6.726 1.00 32.97 66 ALA A CA 1
ATOM 488 C C . ALA A 1 66 ? -1.134 12.766 -7.921 1.00 32.97 66 ALA A C 1
ATOM 490 O O . ALA A 1 66 ? 0.059 12.998 -7.768 1.00 32.97 66 ALA A O 1
ATOM 491 N N . GLY A 1 67 ? -1.715 12.854 -9.123 1.00 29.64 67 GLY A N 1
ATOM 492 C CA . GLY A 1 67 ? -1.024 13.308 -10.342 1.00 29.64 67 GLY A CA 1
ATOM 493 C C . GLY A 1 67 ? -1.983 13.556 -11.513 1.00 29.64 67 GLY A C 1
ATOM 494 O O . GLY A 1 67 ? -3.141 13.171 -11.439 1.00 29.64 67 GLY A O 1
ATOM 495 N N . GLU A 1 68 ? -1.536 14.193 -12.603 1.00 32.03 68 GLU A N 1
ATOM 496 C CA . GLU A 1 68 ? -2.384 14.709 -13.707 1.00 32.03 68 GLU A CA 1
ATOM 497 C C . GLU A 1 68 ? -3.341 13.687 -14.374 1.00 32.03 68 GLU A C 1
ATOM 499 O O . GLU A 1 68 ? -4.360 14.076 -14.949 1.00 32.03 68 GLU A O 1
ATOM 504 N N . ASN A 1 69 ? -3.094 12.377 -14.240 1.00 34.34 69 ASN A N 1
ATOM 505 C CA . ASN A 1 69 ? -4.014 11.317 -14.691 1.00 34.34 69 ASN A CA 1
ATOM 506 C C . ASN A 1 69 ? -5.274 11.159 -13.817 1.00 34.34 69 ASN A C 1
ATOM 508 O O . ASN A 1 69 ? -6.245 10.523 -14.235 1.00 34.34 69 ASN A O 1
ATOM 512 N N . PHE A 1 70 ? -5.293 11.801 -12.650 1.00 40.03 70 PHE A N 1
ATOM 513 C CA . PHE A 1 70 ? -6.420 11.910 -11.733 1.00 40.03 70 PHE A CA 1
ATOM 514 C C . PHE A 1 70 ? -7.697 12.395 -12.435 1.00 40.03 70 PHE A C 1
ATOM 516 O O . PHE A 1 70 ? -8.746 11.771 -12.308 1.00 40.03 70 PHE A O 1
ATOM 523 N N . LEU A 1 71 ? -7.607 13.430 -13.281 1.00 34.78 71 LEU A N 1
ATOM 524 C CA . LEU A 1 71 ? -8.757 13.964 -14.028 1.00 34.78 71 LEU A CA 1
ATOM 525 C C . LEU A 1 71 ? -9.308 12.991 -15.082 1.00 34.78 71 LEU A C 1
ATOM 527 O O . LEU A 1 71 ? -10.482 13.074 -15.446 1.00 34.78 71 LEU A O 1
ATOM 531 N N . ARG A 1 72 ? -8.479 12.071 -15.589 1.00 35.44 72 ARG A N 1
ATOM 532 C CA . ARG A 1 72 ? -8.857 11.158 -16.674 1.00 35.44 72 ARG A CA 1
ATOM 533 C C . ARG A 1 72 ? -9.651 9.958 -16.160 1.00 35.44 72 ARG A C 1
ATOM 535 O O . ARG A 1 72 ? -10.647 9.606 -16.784 1.00 35.44 72 ARG A O 1
ATOM 542 N N . LEU A 1 73 ? -9.262 9.403 -15.009 1.00 38.34 73 LEU A N 1
ATOM 543 C CA . LEU A 1 73 ? -10.039 8.387 -14.285 1.00 38.34 73 LEU A CA 1
ATOM 544 C C . LEU A 1 73 ? -11.301 8.998 -13.649 1.00 38.34 73 LEU A C 1
ATOM 546 O O . LEU A 1 73 ? -12.367 8.388 -13.676 1.00 38.34 73 LEU A O 1
ATOM 550 N N . TYR A 1 74 ? -11.226 10.238 -13.157 1.00 43.53 74 TYR A N 1
ATOM 551 C CA . TYR A 1 74 ? -12.372 10.938 -12.563 1.00 43.53 74 TYR A CA 1
ATOM 552 C C . TYR A 1 74 ? -13.530 11.141 -13.556 1.00 43.53 74 TYR A C 1
ATOM 554 O O . TYR A 1 74 ? -14.696 10.978 -13.202 1.00 43.53 74 TYR A O 1
ATOM 562 N N . ARG A 1 75 ? -13.222 11.428 -14.830 1.00 35.06 75 ARG A N 1
ATOM 563 C CA . ARG A 1 75 ? -14.230 11.703 -15.869 1.00 35.06 75 ARG A CA 1
ATOM 564 C C . ARG A 1 75 ? -14.965 10.459 -16.385 1.00 35.06 75 ARG A C 1
ATOM 566 O O . ARG A 1 75 ? -16.023 10.613 -16.987 1.00 35.06 75 ARG A O 1
ATOM 573 N N . SER A 1 76 ? -14.433 9.249 -16.184 1.00 41.03 76 SER A N 1
ATOM 574 C CA . SER A 1 76 ? -15.100 8.006 -16.606 1.00 41.03 76 SER A CA 1
ATOM 575 C C . SER A 1 76 ? -15.977 7.372 -15.523 1.00 41.03 76 SER A C 1
ATOM 577 O O . SER A 1 76 ? -16.825 6.555 -15.865 1.00 41.03 76 SER A O 1
ATOM 579 N N . TYR A 1 77 ? -15.786 7.722 -14.244 1.00 44.28 77 TYR A N 1
ATOM 580 C CA . TYR A 1 77 ? -16.374 6.980 -13.118 1.00 44.28 77 TYR A CA 1
ATOM 581 C C . TYR A 1 77 ? -17.398 7.742 -12.260 1.00 44.28 77 TYR A C 1
ATOM 583 O O . TYR A 1 77 ? -18.066 7.104 -11.449 1.00 44.28 77 TYR A O 1
ATOM 591 N N . LEU A 1 78 ? -17.582 9.054 -12.444 1.00 44.28 78 LEU A N 1
ATOM 592 C CA . LEU A 1 78 ? -18.582 9.844 -11.712 1.00 44.28 78 LEU A CA 1
ATOM 593 C C . LEU A 1 78 ? -19.398 10.723 -12.673 1.00 44.28 78 LEU A C 1
ATOM 595 O O . LEU A 1 78 ? -18.861 11.608 -13.338 1.00 44.28 78 LEU A O 1
ATOM 599 N N . LEU A 1 79 ? -20.704 10.452 -12.743 1.00 38.78 79 LEU A N 1
ATOM 600 C CA . LEU A 1 79 ? -21.706 11.320 -13.363 1.00 38.78 79 LEU A CA 1
ATOM 601 C C . LEU A 1 79 ? -21.979 12.509 -12.426 1.00 38.78 79 LEU A C 1
ATOM 603 O O . LEU A 1 79 ? -22.244 12.305 -11.246 1.00 38.78 79 LEU A O 1
ATOM 607 N N . ASP A 1 80 ? -21.920 13.717 -12.989 1.00 38.66 80 ASP A N 1
ATOM 608 C CA . ASP A 1 80 ? -22.440 14.985 -12.459 1.00 38.66 80 ASP A CA 1
ATOM 609 C C . ASP A 1 80 ? -22.005 15.418 -11.042 1.00 38.66 80 ASP A C 1
ATOM 611 O O . ASP A 1 80 ? -22.682 15.152 -10.054 1.00 38.66 80 ASP A O 1
ATOM 615 N N . ALA A 1 81 ? -20.945 16.231 -10.936 1.00 39.16 81 ALA A N 1
ATOM 616 C CA . ALA A 1 81 ? -20.766 17.121 -9.780 1.00 39.16 81 ALA A CA 1
ATOM 617 C C . ALA A 1 81 ? -19.963 18.377 -10.161 1.00 39.16 81 ALA A C 1
ATOM 619 O O . ALA A 1 81 ? -18.769 18.310 -10.448 1.00 39.16 81 ALA A O 1
ATOM 620 N N . SER A 1 82 ? -20.644 19.525 -10.190 1.00 34.03 82 SER A N 1
ATOM 621 C CA . SER A 1 82 ? -20.147 20.832 -10.643 1.00 34.03 82 SER A CA 1
ATOM 622 C C . SER A 1 82 ? -19.669 21.762 -9.524 1.00 34.03 82 SER A C 1
ATOM 624 O O . SER A 1 82 ? -19.491 22.945 -9.773 1.00 34.03 82 SER A O 1
ATOM 626 N N . ASP A 1 83 ? -19.438 21.264 -8.316 1.00 33.12 83 ASP A N 1
ATOM 627 C CA . ASP A 1 83 ? -18.883 22.044 -7.209 1.00 33.12 83 ASP A CA 1
ATOM 628 C C . ASP A 1 83 ? -18.116 21.083 -6.303 1.00 33.12 83 ASP A C 1
ATOM 630 O O . ASP A 1 83 ? -18.718 20.126 -5.847 1.00 33.12 83 ASP A O 1
ATOM 634 N N . PHE A 1 84 ? -16.807 21.280 -6.107 1.00 33.31 84 PHE A N 1
ATOM 635 C CA . PHE A 1 84 ? -16.030 21.018 -4.877 1.00 33.31 84 PHE A CA 1
ATOM 636 C C . PHE A 1 84 ? -14.522 21.090 -5.181 1.00 33.31 84 PHE A C 1
ATOM 638 O O . PHE A 1 84 ? -14.020 20.534 -6.158 1.00 33.31 84 PHE A O 1
ATOM 645 N N . ALA A 1 85 ? -13.800 21.821 -4.329 1.00 30.64 85 ALA A N 1
ATOM 646 C CA . ALA A 1 85 ? -12.344 21.911 -4.313 1.00 30.64 85 ALA A CA 1
ATOM 647 C C . ALA A 1 85 ? -11.708 20.510 -4.307 1.00 30.64 85 ALA A C 1
ATOM 649 O O . ALA A 1 85 ? -12.167 19.675 -3.539 1.00 30.64 85 ALA A O 1
ATOM 650 N N . TYR A 1 86 ? -10.688 20.293 -5.154 1.00 34.50 86 TYR A N 1
ATOM 651 C CA . TYR A 1 86 ? -9.833 19.095 -5.277 1.00 34.50 86 TYR A CA 1
ATOM 652 C C . TYR A 1 86 ? -10.461 17.798 -4.733 1.00 34.50 86 TYR A C 1
ATOM 654 O O . TYR A 1 86 ? -10.411 17.595 -3.521 1.00 34.50 86 TYR A O 1
ATOM 662 N N . PRO A 1 87 ? -11.012 16.914 -5.589 1.00 35.81 87 PRO A N 1
ATOM 663 C CA . PRO A 1 87 ? -11.782 15.765 -5.141 1.00 35.81 87 PRO A CA 1
ATOM 664 C C . PRO A 1 87 ? -10.997 14.951 -4.117 1.00 35.81 87 PRO A C 1
ATOM 666 O O . PRO A 1 87 ? -9.958 14.355 -4.404 1.00 35.81 87 PRO A O 1
ATOM 669 N N . SER A 1 88 ? -11.499 15.014 -2.892 1.00 36.94 88 SER A N 1
ATOM 670 C CA . SER A 1 88 ? -10.980 14.365 -1.709 1.00 36.94 88 SER A CA 1
ATOM 671 C C . SER A 1 88 ? -10.998 12.862 -1.931 1.00 36.94 88 SER A C 1
ATOM 673 O O . SER A 1 88 ? -12.066 12.255 -1.957 1.00 36.94 88 SER A O 1
ATOM 675 N N . VAL A 1 89 ? -9.834 12.254 -2.142 1.00 46.44 89 VAL A N 1
ATOM 676 C CA . VAL A 1 89 ? -9.738 10.803 -2.278 1.00 46.44 89 VAL A CA 1
ATOM 677 C C . VAL A 1 89 ? -9.693 10.192 -0.889 1.00 46.44 89 VAL A C 1
ATOM 679 O O . VAL A 1 89 ? -8.739 10.356 -0.137 1.00 46.44 89 VAL A O 1
ATOM 682 N N . LEU A 1 90 ? -10.748 9.479 -0.541 1.00 49.53 90 LEU A N 1
ATOM 683 C CA . LEU A 1 90 ? -11.071 9.067 0.819 1.00 49.53 90 LEU A CA 1
ATOM 684 C C . LEU A 1 90 ? -10.474 7.697 1.116 1.00 49.53 90 LEU A C 1
ATOM 686 O O . LEU A 1 90 ? -11.164 6.716 1.352 1.00 49.53 90 LEU A O 1
ATOM 690 N N . CYS A 1 91 ? -9.151 7.659 1.072 1.00 54.19 91 CYS A N 1
ATOM 691 C CA . CYS A 1 91 ? -8.351 6.466 1.267 1.00 54.19 91 CYS A CA 1
ATOM 692 C C . CYS A 1 91 ? -8.251 6.122 2.765 1.00 54.19 91 CYS A C 1
ATOM 694 O O . CYS A 1 91 ? -7.755 6.968 3.521 1.00 54.19 91 CYS A O 1
ATOM 696 N N . PRO A 1 92 ? -8.663 4.928 3.223 1.00 53.38 92 PRO A N 1
ATOM 697 C CA . PRO A 1 92 ? -8.416 4.489 4.586 1.00 53.38 92 PRO A CA 1
ATOM 698 C C . PRO A 1 92 ? -6.925 4.192 4.791 1.00 53.38 92 PRO A C 1
ATOM 700 O O . PRO A 1 92 ? -6.231 3.730 3.884 1.00 53.38 92 PRO A O 1
ATOM 703 N N . ALA A 1 93 ? -6.429 4.425 6.001 1.00 59.16 93 ALA A N 1
ATOM 704 C CA . ALA A 1 93 ? -5.078 4.047 6.407 1.00 59.16 93 ALA A CA 1
ATOM 705 C C . ALA A 1 93 ? -5.178 3.154 7.638 1.00 59.16 93 ALA A C 1
ATOM 707 O O . ALA A 1 93 ? -5.901 3.484 8.575 1.00 59.16 93 ALA A O 1
ATOM 708 N N . GLY A 1 94 ? -4.482 2.026 7.655 1.00 64.94 94 GLY A N 1
ATOM 709 C CA . GLY A 1 94 ? -4.614 1.094 8.761 1.00 64.94 94 GLY A CA 1
ATOM 710 C C . GLY A 1 94 ? -3.466 0.110 8.849 1.00 64.94 94 GLY A C 1
ATOM 711 O O . GLY A 1 94 ? -2.804 -0.186 7.856 1.00 64.94 94 GLY A O 1
ATOM 712 N N . ASN A 1 95 ? -3.229 -0.365 10.064 1.00 74.69 95 ASN A N 1
ATOM 713 C CA . ASN A 1 95 ? -2.337 -1.479 10.358 1.00 74.69 95 ASN A CA 1
ATOM 714 C C . ASN A 1 95 ? -3.155 -2.623 10.978 1.00 74.69 95 ASN A C 1
ATOM 716 O O . ASN A 1 95 ? -4.383 -2.558 11.044 1.00 74.69 95 ASN A O 1
ATOM 720 N N . LYS A 1 96 ? -2.474 -3.643 11.506 1.00 75.62 96 LYS A N 1
ATOM 721 C CA . LYS A 1 96 ? -3.121 -4.769 12.194 1.00 75.62 96 LYS A CA 1
ATOM 722 C C . LYS A 1 96 ? -3.938 -4.424 13.451 1.00 75.62 96 LYS A C 1
ATOM 724 O O . LYS A 1 96 ? -4.740 -5.240 13.883 1.00 75.62 96 LYS A O 1
ATOM 729 N N . ASN A 1 97 ? -3.711 -3.261 14.055 1.00 78.56 97 ASN A N 1
ATOM 730 C CA . ASN A 1 97 ? -4.340 -2.814 15.299 1.00 78.56 97 ASN A CA 1
ATOM 731 C C . ASN A 1 97 ? -5.504 -1.845 15.059 1.00 78.56 97 ASN A C 1
ATOM 733 O O . ASN A 1 97 ? -6.387 -1.728 15.904 1.00 78.56 97 ASN A O 1
ATOM 737 N N . GLY A 1 98 ? -5.518 -1.132 13.932 1.00 78.75 98 GLY A N 1
ATOM 738 C CA . GLY A 1 98 ? -6.517 -0.099 13.698 1.00 78.75 98 GLY A CA 1
ATOM 739 C C . GLY A 1 98 ? -6.703 0.259 12.236 1.00 78.75 98 GLY A C 1
ATOM 740 O O . GLY A 1 98 ? -5.779 0.167 11.427 1.00 78.75 98 GLY A O 1
ATOM 741 N N . LEU A 1 99 ? -7.919 0.693 11.920 1.00 83.50 99 LEU A N 1
ATOM 742 C CA . LEU A 1 99 ? -8.325 1.175 10.609 1.00 83.50 99 LEU A CA 1
ATOM 743 C C . LEU A 1 99 ? -8.891 2.586 10.751 1.00 83.50 99 LEU A C 1
ATOM 745 O O . LEU A 1 99 ? -9.886 2.817 11.441 1.00 83.50 99 LEU A O 1
ATOM 749 N N . LEU A 1 100 ? -8.265 3.532 10.067 1.00 81.62 100 LEU A N 1
ATOM 750 C CA . LEU A 1 100 ? -8.707 4.913 10.010 1.00 81.62 100 LEU A CA 1
ATOM 751 C C . LEU A 1 100 ? -9.574 5.105 8.781 1.00 81.62 100 LEU A C 1
ATOM 753 O O . LEU A 1 100 ? -9.131 4.873 7.654 1.00 81.62 100 LEU A O 1
ATOM 757 N N . VAL A 1 101 ? -10.796 5.568 9.008 1.00 80.12 101 VAL A N 1
ATOM 758 C CA . VAL A 1 101 ? -11.755 5.872 7.949 1.00 80.12 101 VAL A CA 1
ATOM 759 C C . VAL A 1 101 ? -12.106 7.363 7.966 1.00 80.12 101 VAL A C 1
ATOM 761 O O . VAL A 1 101 ? -12.089 8.003 9.022 1.00 80.12 101 VAL A O 1
ATOM 764 N N . PRO A 1 102 ? -12.409 7.963 6.811 1.00 76.44 102 PRO A N 1
ATOM 765 C CA . PRO A 1 102 ? -12.768 9.372 6.750 1.00 76.44 102 PRO A CA 1
ATOM 766 C C . PRO A 1 102 ? -14.167 9.642 7.319 1.00 76.44 102 PRO A C 1
ATOM 768 O O . PRO A 1 102 ? -15.024 8.757 7.373 1.00 76.44 102 PRO A O 1
ATOM 771 N N . HIS A 1 103 ? -14.411 10.894 7.714 1.00 76.25 103 HIS A N 1
ATOM 772 C CA . HIS A 1 103 ? -15.663 11.342 8.341 1.00 76.25 103 HIS A CA 1
ATOM 773 C C . HIS A 1 103 ? -16.939 11.109 7.514 1.00 76.25 103 HIS A C 1
ATOM 775 O O . HIS A 1 103 ? -18.021 10.999 8.077 1.00 76.25 103 HIS A O 1
ATOM 781 N N . ASN A 1 104 ? -16.826 11.028 6.191 1.00 78.31 104 ASN A N 1
ATOM 782 C CA . ASN A 1 104 ? -17.949 10.802 5.279 1.00 78.31 104 ASN A CA 1
ATOM 783 C C . ASN A 1 104 ? -18.266 9.321 5.030 1.00 78.31 104 ASN A C 1
ATOM 785 O O . ASN A 1 104 ? -19.168 9.013 4.252 1.00 78.31 104 ASN A O 1
ATOM 789 N N . THR A 1 105 ? -17.544 8.408 5.681 1.00 80.19 105 THR A N 1
ATOM 790 C CA . THR A 1 105 ? -17.875 6.982 5.669 1.00 80.19 105 THR A CA 1
ATOM 791 C C . THR A 1 105 ? -19.243 6.787 6.305 1.00 80.19 105 THR A C 1
ATOM 793 O O . THR A 1 105 ? -19.473 7.226 7.434 1.00 80.19 105 THR A O 1
ATOM 796 N N . THR A 1 106 ? -20.147 6.110 5.603 1.00 85.50 106 THR A N 1
ATOM 797 C CA . THR A 1 106 ? -21.521 5.913 6.082 1.00 85.50 106 THR A CA 1
ATOM 798 C C . THR A 1 106 ? -21.567 4.988 7.303 1.00 85.50 106 THR A C 1
ATOM 800 O O . THR A 1 106 ? -20.642 4.212 7.559 1.00 85.50 106 THR A O 1
ATOM 803 N N . ASP A 1 107 ? -22.641 5.058 8.094 1.00 87.62 107 ASP A N 1
ATOM 804 C CA . ASP A 1 107 ? -22.843 4.155 9.243 1.00 87.62 107 ASP A CA 1
ATOM 805 C C . ASP A 1 107 ? -22.991 2.696 8.818 1.00 87.62 107 ASP A C 1
ATOM 807 O O . ASP A 1 107 ? -22.504 1.806 9.508 1.00 87.62 107 ASP A O 1
ATOM 811 N N . GLN A 1 108 ? -23.577 2.458 7.643 1.00 88.50 108 GLN A N 1
ATOM 812 C CA . GLN A 1 108 ? -23.698 1.120 7.069 1.00 88.50 108 GLN A CA 1
ATOM 813 C C . GLN A 1 108 ? -22.328 0.534 6.702 1.00 88.50 108 GLN A C 1
ATOM 815 O O . GLN A 1 108 ? -22.042 -0.604 7.063 1.00 88.50 108 GLN A O 1
ATOM 820 N N . GLU A 1 109 ? -21.462 1.312 6.042 1.00 86.44 109 GLU A N 1
ATOM 821 C CA . GLU A 1 109 ? -20.091 0.886 5.713 1.00 86.44 109 GLU A CA 1
ATOM 822 C C . GLU A 1 109 ? -19.260 0.649 6.978 1.00 86.44 109 GLU A C 1
ATOM 824 O O . GLU A 1 109 ? -18.547 -0.347 7.074 1.00 86.44 109 GLU A O 1
ATOM 829 N N . LEU A 1 110 ? -19.375 1.529 7.977 1.00 85.25 110 LEU A N 1
ATOM 830 C CA . LEU A 1 110 ? -18.639 1.371 9.230 1.00 85.25 110 LEU A CA 1
ATOM 831 C C . LEU A 1 110 ? -19.085 0.119 9.992 1.00 85.25 110 LEU A C 1
ATOM 833 O O . LEU A 1 110 ? -18.238 -0.624 10.482 1.00 85.25 110 LEU A O 1
ATOM 837 N N . GLN A 1 111 ? -20.391 -0.145 10.057 1.00 89.31 111 GLN A N 1
ATOM 838 C CA . GLN A 1 111 ? -20.914 -1.355 10.685 1.00 89.31 111 GLN A CA 1
ATOM 839 C C . GLN A 1 111 ? -20.482 -2.616 9.921 1.00 89.31 111 GLN A C 1
ATOM 841 O O . GLN A 1 111 ? -20.121 -3.616 10.537 1.00 89.31 111 GLN A O 1
ATOM 846 N N . HIS A 1 112 ? -20.467 -2.571 8.586 1.00 90.25 112 HIS A N 1
ATOM 847 C CA . HIS A 1 112 ? -19.964 -3.665 7.750 1.00 90.25 112 HIS A CA 1
ATOM 848 C C . HIS A 1 112 ? -18.485 -3.968 8.017 1.00 90.25 112 HIS A C 1
ATOM 850 O O . HIS A 1 112 ? -18.117 -5.131 8.191 1.00 90.25 112 HIS A O 1
ATOM 856 N N . LEU A 1 113 ? -17.653 -2.927 8.120 1.00 87.12 113 LEU A N 1
ATOM 857 C CA . LEU A 1 113 ? -16.242 -3.055 8.489 1.00 87.12 113 LEU A CA 1
ATOM 858 C C . LEU A 1 113 ? -16.084 -3.667 9.882 1.00 87.12 113 LEU A C 1
ATOM 860 O O . LEU A 1 113 ? -15.334 -4.622 10.035 1.00 87.12 113 LEU A O 1
ATOM 864 N N . GLN A 1 114 ? -16.820 -3.175 10.879 1.00 87.25 114 GLN A N 1
ATOM 865 C CA . GLN A 1 114 ? -16.765 -3.707 12.245 1.00 87.25 114 GLN A CA 1
ATOM 866 C C . GLN A 1 114 ? -17.197 -5.173 12.338 1.00 87.25 114 GLN A C 1
ATOM 868 O O . GLN A 1 114 ? -16.625 -5.919 13.119 1.00 87.25 114 GLN A O 1
ATOM 873 N N . ASN A 1 115 ? -18.175 -5.597 11.536 1.00 90.44 115 ASN A N 1
ATOM 874 C CA . ASN A 1 115 ? -18.639 -6.986 11.527 1.00 90.44 115 ASN A CA 1
ATOM 875 C C . ASN A 1 115 ? -17.678 -7.941 10.801 1.00 90.44 115 ASN A C 1
ATOM 877 O O . ASN A 1 115 ? -17.715 -9.144 11.047 1.00 90.44 115 ASN A O 1
ATOM 881 N N . SER A 1 116 ? -16.884 -7.423 9.859 1.00 88.62 116 SER A N 1
ATOM 882 C CA . SER A 1 116 ? -16.020 -8.235 8.989 1.00 88.62 116 SER A CA 1
ATOM 883 C C . SER A 1 116 ? -14.560 -8.263 9.446 1.00 88.62 116 SER A C 1
ATOM 885 O O . SER A 1 116 ? -13.819 -9.176 9.085 1.00 88.62 116 SER A O 1
ATOM 887 N N . LEU A 1 117 ? -14.128 -7.248 10.196 1.00 86.88 117 LEU A N 1
ATOM 888 C CA . LEU A 1 117 ? -12.782 -7.145 10.749 1.00 86.88 117 LEU A CA 1
ATOM 889 C C . LEU A 1 117 ? -12.681 -7.898 12.083 1.00 86.88 117 LEU A C 1
ATOM 891 O O . LEU A 1 117 ? -13.671 -8.013 12.802 1.00 86.88 117 LEU A O 1
ATOM 895 N N . PRO A 1 118 ? -11.487 -8.400 12.443 1.00 84.75 118 PRO A N 1
ATOM 896 C CA . PRO A 1 118 ? -11.280 -9.028 13.741 1.00 84.75 118 PRO A CA 1
ATOM 897 C C . PRO A 1 118 ? -11.409 -8.002 14.878 1.00 84.75 118 PRO A C 1
ATOM 899 O O . PRO A 1 118 ? -10.968 -6.863 14.734 1.00 84.75 118 PRO A O 1
ATOM 902 N N . ASP A 1 119 ? -11.918 -8.436 16.039 1.00 82.25 119 ASP A N 1
ATOM 903 C CA . ASP A 1 119 ? -12.193 -7.588 17.220 1.00 82.25 119 ASP A CA 1
ATOM 904 C C . ASP A 1 119 ? -10.978 -6.788 17.730 1.00 82.25 119 ASP A C 1
ATOM 906 O O . ASP A 1 119 ? -11.122 -5.804 18.455 1.00 82.25 119 ASP A O 1
ATOM 910 N N . GLN A 1 120 ? -9.764 -7.211 17.368 1.00 83.25 120 GLN A N 1
ATOM 911 C CA . GLN A 1 120 ? -8.526 -6.515 17.707 1.00 83.25 120 GLN A CA 1
ATOM 912 C C . GLN A 1 120 ? -8.363 -5.182 16.957 1.00 83.25 120 GLN A C 1
ATOM 914 O O . GLN A 1 120 ? -7.646 -4.303 17.435 1.00 83.25 120 GLN A O 1
ATOM 919 N N . VAL A 1 121 ? -8.998 -5.027 15.791 1.00 83.69 121 VAL A N 1
ATOM 920 C CA . VAL A 1 121 ? -8.835 -3.859 14.921 1.00 83.69 121 VAL A CA 1
ATOM 921 C C . VAL A 1 121 ? -9.812 -2.763 15.331 1.00 83.69 121 VAL A C 1
ATOM 923 O O . VAL A 1 121 ? -11.022 -2.867 15.132 1.00 83.69 121 VAL A O 1
ATOM 926 N N . VAL A 1 122 ? -9.283 -1.654 15.844 1.00 82.56 122 VAL A N 1
ATOM 927 C CA . VAL A 1 122 ? -10.090 -0.480 16.188 1.00 82.56 122 VAL A CA 1
ATOM 928 C C . VAL A 1 122 ? -10.384 0.335 14.930 1.00 82.56 122 VAL A C 1
ATOM 930 O O . VAL A 1 122 ? -9.497 0.972 14.359 1.00 82.56 122 VAL A O 1
ATOM 933 N N . VAL A 1 123 ? -11.647 0.346 14.502 1.00 83.50 123 VAL A N 1
ATOM 934 C CA . VAL A 1 123 ? -12.115 1.202 13.402 1.00 83.50 123 VAL A CA 1
ATOM 935 C C . VAL A 1 123 ? -12.494 2.575 13.955 1.00 83.50 123 VAL A C 1
ATOM 937 O O . VAL A 1 123 ? -13.440 2.687 14.736 1.00 83.50 123 VAL A O 1
ATOM 940 N N . GLN A 1 124 ? -11.790 3.629 13.536 1.00 81.12 124 GLN A N 1
ATOM 941 C CA . GLN A 1 124 ? -12.063 4.999 13.978 1.00 81.12 124 GLN A CA 1
ATOM 942 C C . GLN A 1 124 ? -12.271 5.953 12.798 1.00 81.12 124 GLN A C 1
ATOM 944 O O . GLN A 1 124 ? -11.460 6.028 11.874 1.00 81.12 124 GLN A O 1
ATOM 949 N N . ARG A 1 125 ? -13.349 6.746 12.872 1.00 80.56 125 ARG A N 1
ATOM 950 C CA . ARG A 1 125 ? -13.571 7.888 11.980 1.00 80.56 125 ARG A CA 1
ATOM 951 C C . ARG A 1 125 ? -12.693 9.064 12.377 1.00 80.56 125 ARG A C 1
ATOM 953 O O . ARG A 1 125 ? -12.663 9.453 13.546 1.00 80.56 125 ARG A O 1
ATOM 960 N N . ILE A 1 126 ? -12.027 9.657 11.394 1.00 74.44 126 ILE A N 1
ATOM 961 C CA . ILE A 1 126 ? -11.233 10.870 11.575 1.00 74.44 126 ILE A CA 1
ATOM 962 C C . ILE A 1 126 ? -11.852 12.025 10.790 1.00 74.44 126 ILE A C 1
ATOM 964 O O . ILE A 1 126 ? -12.046 11.966 9.573 1.00 74.44 126 ILE A O 1
ATOM 968 N N . GLU A 1 127 ? -12.121 13.103 11.519 1.00 68.00 127 GLU A N 1
ATOM 969 C CA . GLU A 1 127 ? -12.475 14.410 10.979 1.00 68.00 127 GLU A CA 1
ATOM 970 C C . GLU A 1 127 ? -11.202 15.232 10.793 1.00 68.00 127 GLU A C 1
ATOM 972 O O . GLU A 1 127 ? -10.706 15.856 11.732 1.00 68.00 127 GLU A O 1
ATOM 977 N N . GLU A 1 128 ? -10.663 15.213 9.577 1.00 63.56 128 GLU A N 1
ATOM 978 C CA . GLU A 1 128 ? -9.535 16.052 9.190 1.00 63.56 128 GLU A CA 1
ATOM 979 C C . GLU A 1 128 ? -9.811 16.803 7.892 1.00 63.56 128 GLU A C 1
ATOM 981 O O . GLU A 1 128 ? -10.521 16.324 7.007 1.00 63.56 128 GLU A O 1
ATOM 986 N N . LYS A 1 129 ? -9.232 18.005 7.785 1.00 56.16 129 LYS A N 1
ATOM 987 C CA . LYS A 1 129 ? -9.385 18.862 6.595 1.00 56.16 129 LYS A CA 1
ATOM 988 C C . LYS A 1 129 ? -8.543 18.366 5.418 1.00 56.16 129 LYS A C 1
ATOM 990 O O . LYS A 1 129 ? -8.867 18.645 4.264 1.00 56.16 129 LYS A O 1
ATOM 995 N N . LEU A 1 130 ? -7.453 17.653 5.708 1.00 57.41 130 LEU A N 1
ATOM 996 C CA . LEU A 1 130 ? -6.565 17.092 4.696 1.00 57.41 130 LEU A CA 1
ATOM 997 C C . LEU A 1 130 ? -7.231 15.869 4.061 1.00 57.41 130 LEU A C 1
ATOM 999 O O . LEU A 1 130 ? -7.445 14.835 4.684 1.00 57.41 130 LEU A O 1
ATOM 1003 N N . SER A 1 131 ? -7.589 16.043 2.796 1.00 53.84 131 SER A N 1
ATOM 1004 C CA . SER A 1 131 ? -8.611 15.276 2.085 1.00 53.84 131 SER A CA 1
ATOM 1005 C C . SER A 1 131 ? -8.152 13.933 1.490 1.00 53.84 131 SER A C 1
ATOM 1007 O O . SER A 1 131 ? -8.761 13.465 0.535 1.00 53.84 131 SER A O 1
ATOM 1009 N N . ALA A 1 132 ? -7.115 13.291 2.041 1.00 61.34 132 ALA A N 1
ATOM 1010 C CA . ALA A 1 132 ? -6.718 11.933 1.646 1.00 61.34 132 ALA A CA 1
ATOM 1011 C C . ALA A 1 132 ? -5.824 11.245 2.690 1.00 61.34 132 ALA A C 1
ATOM 1013 O O . ALA A 1 132 ? -4.599 11.246 2.567 1.00 61.34 132 ALA A O 1
ATOM 1014 N N . LEU A 1 133 ? -6.428 10.636 3.720 1.00 67.62 133 LEU A N 1
ATOM 1015 C CA . LEU A 1 133 ? -5.692 9.994 4.821 1.00 67.62 133 LEU A CA 1
ATOM 1016 C C . LEU A 1 133 ? -4.687 8.947 4.316 1.00 67.62 133 LEU A C 1
ATOM 1018 O O . LEU A 1 133 ? -3.523 9.013 4.692 1.00 67.62 133 LEU A O 1
ATOM 1022 N N . GLY A 1 134 ? -5.080 8.062 3.398 1.00 69.38 134 GLY A N 1
ATOM 1023 C CA . GLY A 1 134 ? -4.174 7.059 2.820 1.00 69.38 134 GLY A CA 1
ATOM 1024 C C . GLY A 1 134 ? -3.065 7.606 1.910 1.00 69.38 134 GLY A C 1
ATOM 1025 O O . GLY A 1 134 ? -2.079 6.913 1.687 1.00 69.38 134 GLY A O 1
ATOM 1026 N N . ASN A 1 135 ? -3.164 8.850 1.428 1.00 75.75 135 ASN A N 1
ATOM 1027 C CA . ASN A 1 135 ? -2.063 9.510 0.706 1.00 75.75 135 ASN A CA 1
ATOM 1028 C C . ASN A 1 135 ? -1.137 10.273 1.661 1.00 75.75 135 ASN A C 1
ATOM 1030 O O . ASN A 1 135 ? 0.045 10.470 1.381 1.00 75.75 135 ASN A O 1
ATOM 1034 N N . CYS A 1 136 ? -1.674 10.708 2.797 1.00 73.62 136 CYS A N 1
ATOM 1035 C CA . CYS A 1 136 ? -0.938 11.436 3.821 1.00 73.62 136 CYS A CA 1
ATOM 1036 C C . CYS A 1 136 ? -0.286 10.520 4.860 1.00 73.62 136 CYS A C 1
ATOM 1038 O O . CYS A 1 136 ? 0.556 11.005 5.610 1.00 73.62 136 CYS A O 1
ATOM 1040 N N . ILE A 1 137 ? -0.689 9.250 4.950 1.00 77.38 137 ILE A N 1
ATOM 1041 C CA . ILE A 1 137 ? -0.248 8.309 5.982 1.00 77.38 137 ILE A CA 1
ATOM 1042 C C . ILE A 1 137 ? 0.237 7.018 5.323 1.00 77.38 137 ILE A C 1
ATOM 1044 O O . ILE A 1 137 ? -0.478 6.403 4.535 1.00 77.38 137 ILE A O 1
ATOM 1048 N N . ALA A 1 138 ? 1.434 6.580 5.700 1.00 82.06 138 ALA A N 1
ATOM 1049 C CA . ALA A 1 138 ? 1.954 5.254 5.40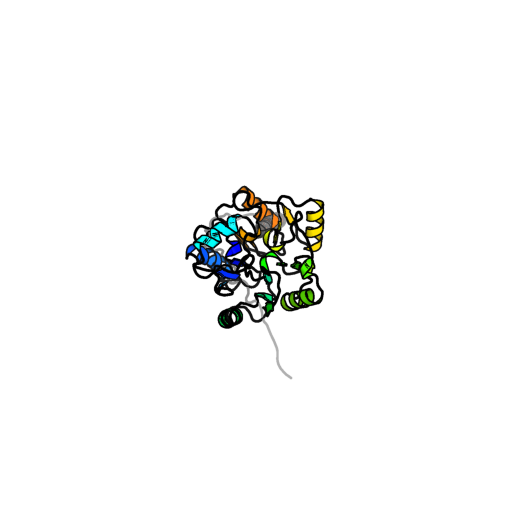1 1.00 82.06 138 ALA A CA 1
ATOM 1050 C C . ALA A 1 138 ? 2.377 4.593 6.712 1.00 82.06 138 ALA A C 1
ATOM 1052 O O . ALA A 1 138 ? 3.117 5.190 7.486 1.00 82.06 138 ALA A O 1
ATOM 1053 N N . CYS A 1 139 ? 1.917 3.379 6.987 1.00 79.75 139 CYS A N 1
ATOM 1054 C CA . CYS A 1 139 ? 2.181 2.707 8.255 1.00 79.75 139 CYS A CA 1
ATOM 1055 C C . CYS A 1 139 ? 2.643 1.270 8.043 1.00 79.75 139 CYS A C 1
ATOM 1057 O O . CYS A 1 139 ? 2.136 0.582 7.159 1.00 79.75 139 CYS A O 1
ATOM 1059 N N . ASN A 1 140 ? 3.562 0.833 8.903 1.00 82.50 140 ASN A N 1
ATOM 1060 C CA . ASN A 1 140 ? 3.812 -0.577 9.182 1.00 82.50 140 ASN A CA 1
ATOM 1061 C C . ASN A 1 140 ? 3.311 -0.901 10.605 1.00 82.50 140 ASN A C 1
ATOM 1063 O O . ASN A 1 140 ? 2.542 -0.130 11.183 1.00 82.50 140 ASN A O 1
ATOM 1067 N N . ASP A 1 141 ? 3.718 -2.032 11.180 1.00 80.56 141 ASP A N 1
ATOM 1068 C CA . ASP A 1 141 ? 3.302 -2.428 12.530 1.00 80.56 141 ASP A CA 1
ATOM 1069 C C . ASP A 1 141 ? 4.119 -1.776 13.655 1.00 80.56 141 ASP A C 1
ATOM 1071 O O . ASP A 1 141 ? 3.845 -2.042 14.824 1.00 80.56 141 ASP A O 1
ATOM 1075 N N . HIS A 1 142 ? 5.129 -0.966 13.332 1.00 79.62 142 HIS A N 1
ATOM 1076 C CA . HIS A 1 142 ? 6.073 -0.395 14.299 1.00 79.62 142 HIS A CA 1
ATOM 1077 C C . HIS A 1 142 ? 6.081 1.138 14.298 1.00 79.62 142 HIS A C 1
ATOM 1079 O O . HIS A 1 142 ? 6.226 1.759 15.351 1.00 79.62 142 HIS A O 1
ATOM 1085 N N . VAL A 1 143 ? 5.903 1.754 13.134 1.00 83.69 143 VAL A N 1
ATOM 1086 C CA . VAL A 1 143 ? 6.011 3.187 12.891 1.00 83.69 143 VAL A CA 1
ATOM 1087 C C . VAL A 1 143 ? 5.027 3.605 11.799 1.00 83.69 143 VAL A C 1
ATOM 1089 O O . VAL A 1 143 ? 4.779 2.895 10.822 1.00 83.69 143 VAL A O 1
ATOM 1092 N N . ALA A 1 144 ? 4.474 4.804 11.950 1.00 82.38 144 ALA A N 1
ATOM 1093 C CA . ALA A 1 144 ? 3.672 5.445 10.923 1.00 82.38 144 ALA A CA 1
ATOM 1094 C C . ALA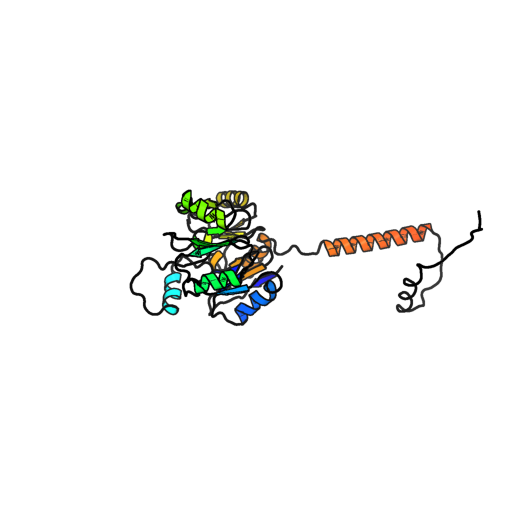 A 1 144 ? 4.351 6.734 10.444 1.00 82.38 144 ALA A C 1
ATOM 1096 O O . ALA A 1 144 ? 4.718 7.597 11.237 1.00 82.38 144 ALA A O 1
ATOM 1097 N N . LEU A 1 145 ? 4.499 6.879 9.133 1.00 82.81 145 LEU A N 1
ATOM 1098 C CA . LEU A 1 145 ? 4.868 8.126 8.484 1.00 82.81 145 LEU A CA 1
ATOM 1099 C C . LEU A 1 145 ? 3.605 8.916 8.180 1.00 82.81 145 LEU A C 1
ATOM 1101 O O . LEU A 1 145 ? 2.644 8.379 7.628 1.00 82.81 145 LEU A O 1
ATOM 1105 N N . SER A 1 146 ? 3.617 10.197 8.516 1.00 81.62 146 SER A N 1
ATOM 1106 C CA . SER A 1 146 ? 2.526 11.114 8.223 1.00 81.62 146 SER A CA 1
ATOM 1107 C C . SER A 1 146 ? 3.021 12.367 7.514 1.00 81.62 146 SER A C 1
ATOM 1109 O O . SER A 1 146 ? 4.197 12.725 7.558 1.00 81.62 146 SER A O 1
ATOM 1111 N N . HIS A 1 147 ? 2.087 13.077 6.899 1.00 77.25 147 HIS A N 1
ATOM 1112 C CA . HIS A 1 147 ? 2.292 14.432 6.412 1.00 77.25 147 HIS A CA 1
ATOM 1113 C C . HIS A 1 147 ? 2.763 15.370 7.543 1.00 77.25 147 HIS A C 1
ATOM 1115 O O . HIS A 1 147 ? 2.267 15.281 8.668 1.00 77.25 147 HIS A O 1
ATOM 1121 N N . THR A 1 148 ? 3.660 16.320 7.252 1.00 74.50 148 THR A N 1
ATOM 1122 C CA . THR A 1 148 ? 4.205 17.260 8.257 1.00 74.50 148 THR A CA 1
ATOM 1123 C C . THR A 1 148 ? 3.125 18.110 8.929 1.00 74.50 148 THR A C 1
ATOM 1125 O O . THR A 1 148 ? 3.163 18.336 10.131 1.00 74.50 148 THR A O 1
ATOM 1128 N N . ASP A 1 149 ? 2.103 18.526 8.182 1.00 71.31 149 ASP A N 1
ATOM 1129 C CA . ASP A 1 149 ? 0.998 19.329 8.732 1.00 71.31 149 ASP A CA 1
ATOM 1130 C C . ASP A 1 149 ? 0.042 18.526 9.635 1.00 71.31 149 ASP A C 1
ATOM 1132 O O . ASP A 1 149 ? -0.751 19.127 10.368 1.00 71.31 149 ASP A O 1
ATOM 1136 N N . LEU A 1 150 ? 0.118 17.186 9.595 1.00 66.62 150 LEU A N 1
ATOM 1137 C CA . LEU A 1 150 ? -0.597 16.286 10.506 1.00 66.62 150 LEU A CA 1
ATOM 1138 C C . LEU A 1 150 ? 0.182 16.034 11.809 1.00 66.62 150 LEU A C 1
ATOM 1140 O O . LEU A 1 150 ? -0.359 15.404 12.712 1.00 66.62 150 LEU A O 1
ATOM 1144 N N . ASP A 1 151 ? 1.403 16.561 11.961 1.00 66.38 151 ASP A N 1
ATOM 1145 C CA . ASP A 1 151 ? 2.217 16.395 13.180 1.00 66.38 151 ASP A CA 1
ATOM 1146 C C . ASP A 1 151 ? 1.752 17.284 14.356 1.00 66.38 151 ASP A C 1
ATOM 1148 O O . ASP A 1 151 ? 2.409 17.402 15.389 1.00 66.38 151 ASP A O 1
ATOM 1152 N N . LYS A 1 152 ? 0.578 17.913 14.236 1.00 70.94 152 LYS A N 1
ATOM 1153 C CA . LYS A 1 152 ? -0.056 18.630 15.349 1.00 70.94 152 LYS A CA 1
ATOM 1154 C C . LYS A 1 152 ? -0.420 17.637 16.460 1.00 70.94 152 LYS A C 1
ATOM 1156 O O . LYS A 1 152 ? -0.995 16.592 16.153 1.00 70.94 152 LYS A O 1
ATOM 1161 N N . PRO A 1 153 ? -0.185 17.965 17.745 1.00 64.12 153 PRO A N 1
ATOM 1162 C CA . PRO A 1 153 ? -0.329 17.017 18.855 1.00 64.12 153 PRO A CA 1
ATOM 1163 C C . PRO A 1 153 ? -1.733 16.402 18.957 1.00 64.12 153 PRO A C 1
ATOM 1165 O O . PRO A 1 153 ? -1.855 15.208 19.223 1.00 64.12 153 PRO A O 1
ATOM 1168 N N . ASP A 1 154 ? -2.783 17.176 18.671 1.00 64.00 154 ASP A N 1
ATOM 1169 C CA . ASP A 1 154 ? -4.172 16.700 18.724 1.00 64.00 154 ASP A CA 1
ATOM 1170 C C . ASP A 1 154 ? -4.463 15.625 17.669 1.00 64.00 154 ASP A C 1
ATOM 1172 O O . ASP A 1 154 ? -5.126 14.624 17.937 1.00 64.00 154 ASP A O 1
ATOM 1176 N N . VAL A 1 155 ? -3.949 15.830 16.457 1.00 65.19 155 VAL A N 1
ATOM 1177 C CA . VAL A 1 155 ? -4.123 14.912 15.325 1.00 65.19 155 VAL A CA 1
ATOM 1178 C C . VAL A 1 155 ? -3.243 13.689 15.521 1.00 65.19 155 VAL A C 1
ATOM 1180 O O . VAL A 1 155 ? -3.694 12.561 15.345 1.00 65.19 155 VAL A O 1
ATOM 1183 N N . LYS A 1 156 ? -2.016 13.909 16.000 1.00 64.88 156 LYS A N 1
ATOM 1184 C CA . LYS A 1 156 ? -1.069 12.865 16.370 1.00 64.88 156 LYS A CA 1
ATOM 1185 C C . LYS A 1 156 ? -1.679 11.879 17.358 1.00 64.88 156 LYS A C 1
ATOM 1187 O O . LYS A 1 156 ? -1.565 10.681 17.145 1.00 64.88 156 LYS A O 1
ATOM 1192 N N . LEU A 1 157 ? -2.372 12.375 18.386 1.00 60.44 157 LEU A N 1
ATOM 1193 C CA . LEU A 1 157 ? -3.065 11.543 19.369 1.00 60.44 157 LEU A CA 1
ATOM 1194 C C . LEU A 1 157 ? -4.233 10.765 18.742 1.00 60.44 157 LEU A C 1
ATOM 1196 O O . LEU A 1 157 ? -4.387 9.573 18.985 1.00 60.44 157 LEU A O 1
ATOM 1200 N N . LYS A 1 158 ? -5.042 11.418 17.898 1.00 61.88 158 LYS A N 1
ATOM 1201 C CA . LYS A 1 158 ? -6.160 10.763 17.195 1.00 61.88 158 LYS A CA 1
ATOM 1202 C C . LYS A 1 158 ? -5.703 9.657 16.242 1.00 61.88 158 LYS A C 1
ATOM 1204 O O . LYS A 1 158 ? -6.461 8.725 16.011 1.00 61.88 158 LYS A O 1
ATOM 1209 N N . LEU A 1 159 ? -4.496 9.773 15.688 1.00 65.62 159 LEU A N 1
ATOM 1210 C CA . LEU A 1 159 ? -3.891 8.784 14.795 1.00 65.62 159 LEU A CA 1
ATOM 1211 C C . LEU A 1 159 ? -3.175 7.666 15.560 1.00 65.62 159 LEU A C 1
ATOM 1213 O O . LEU A 1 159 ? -3.298 6.495 15.208 1.00 65.62 159 LEU A O 1
ATOM 1217 N N . SER A 1 160 ? -2.422 8.020 16.602 1.00 59.94 160 SER A N 1
ATOM 1218 C CA . SER A 1 160 ? -1.601 7.072 17.354 1.00 59.94 160 SER A CA 1
ATOM 1219 C C . SER A 1 160 ? -2.424 6.159 18.254 1.00 59.94 160 SER A C 1
ATOM 1221 O O . SER A 1 160 ? -2.011 5.027 18.483 1.00 59.94 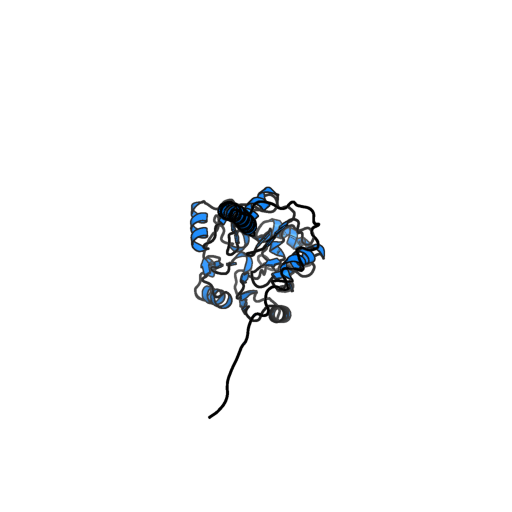160 SER A O 1
ATOM 1223 N N . VAL A 1 161 ? -3.595 6.603 18.725 1.00 58.12 161 VAL A N 1
ATOM 1224 C CA . VAL A 1 161 ? -4.473 5.789 19.578 1.00 58.12 161 VAL A CA 1
ATOM 1225 C C . VAL A 1 161 ? -5.036 4.568 18.830 1.00 58.12 161 VAL A C 1
ATOM 1227 O O . VAL A 1 161 ? -4.866 3.466 19.344 1.00 58.12 161 VAL A O 1
ATOM 1230 N N . PRO A 1 162 ? -5.625 4.690 17.621 1.00 58.91 162 PRO A N 1
ATOM 1231 C CA . PRO A 1 162 ? -6.098 3.526 16.862 1.00 58.91 162 PRO A CA 1
ATOM 1232 C C . PRO A 1 162 ? -4.974 2.632 16.357 1.00 58.91 162 PRO A C 1
ATOM 1234 O O . PRO A 1 162 ? -5.088 1.414 16.388 1.00 58.91 162 PRO A O 1
ATOM 1237 N N . LEU A 1 163 ? -3.885 3.233 15.871 1.00 64.12 163 LEU A N 1
ATOM 1238 C CA . LEU A 1 163 ? -2.789 2.467 15.282 1.00 64.12 163 LEU A CA 1
ATOM 1239 C C . LEU A 1 163 ? -1.918 1.802 16.359 1.00 64.12 163 LEU A C 1
ATOM 1241 O O . LEU A 1 163 ? -1.278 0.788 16.078 1.00 64.12 163 LEU A O 1
ATOM 1245 N N . LEU A 1 164 ? -1.931 2.338 17.586 1.00 60.94 164 LEU A N 1
ATOM 1246 C CA . LEU A 1 164 ? -1.033 2.006 18.698 1.00 60.94 164 LEU A CA 1
ATOM 1247 C C . LEU A 1 164 ? 0.449 2.220 18.353 1.00 60.94 164 LEU A C 1
ATOM 1249 O O . LEU A 1 164 ? 1.315 1.514 18.866 1.00 60.94 164 LEU A O 1
ATOM 1253 N N . LEU A 1 165 ? 0.746 3.193 17.482 1.00 75.06 165 LEU A N 1
ATOM 1254 C CA . LEU A 1 165 ? 2.091 3.439 16.951 1.00 75.06 165 LEU A CA 1
ATOM 1255 C C . LEU A 1 165 ? 2.499 4.911 17.006 1.00 75.06 165 LEU A C 1
ATOM 1257 O O . LEU A 1 165 ? 1.649 5.798 16.874 1.00 75.06 165 LEU A O 1
ATOM 1261 N N . PRO A 1 166 ? 3.809 5.190 17.137 1.00 74.88 166 PRO A N 1
ATOM 1262 C CA . PRO A 1 166 ? 4.331 6.532 16.966 1.00 74.88 166 PRO A CA 1
ATOM 1263 C C . PRO A 1 166 ? 4.192 6.973 15.505 1.00 74.88 166 PRO A C 1
ATOM 1265 O O . PRO A 1 166 ? 4.623 6.281 14.579 1.00 74.88 166 PRO A O 1
ATOM 1268 N N . THR A 1 167 ? 3.613 8.155 15.306 1.00 74.69 167 THR A N 1
ATOM 1269 C CA . THR A 1 167 ? 3.580 8.828 14.007 1.00 74.69 167 THR A CA 1
ATOM 1270 C C . THR A 1 167 ? 4.725 9.837 13.904 1.00 74.69 167 THR A C 1
ATOM 1272 O O . THR A 1 167 ? 5.002 10.585 14.849 1.00 74.69 167 THR A O 1
ATOM 1275 N N . SER A 1 168 ? 5.400 9.869 12.759 1.00 79.44 168 SER A N 1
ATOM 1276 C CA . SER A 1 168 ? 6.469 10.820 12.459 1.00 79.44 168 SER A CA 1
ATOM 1277 C C . SER A 1 168 ? 6.168 11.573 11.168 1.00 79.44 168 SER A C 1
ATOM 1279 O O . SER A 1 168 ? 5.855 10.963 10.144 1.00 79.44 168 SER A O 1
ATOM 1281 N N . GLY A 1 169 ? 6.254 12.903 11.218 1.00 80.38 169 GLY A N 1
ATOM 1282 C CA . GLY A 1 169 ? 6.099 13.760 10.050 1.00 80.38 169 GLY A CA 1
ATOM 1283 C C . GLY A 1 169 ? 7.342 13.707 9.167 1.00 80.38 169 GLY A C 1
ATOM 1284 O O . GLY A 1 169 ? 8.398 14.142 9.615 1.00 80.38 169 GLY A O 1
ATOM 1285 N N . GLN A 1 170 ? 7.226 13.216 7.930 1.00 82.88 170 GLN A N 1
ATOM 1286 C CA . GLN A 1 170 ? 8.354 13.151 6.990 1.00 82.88 170 GLN A CA 1
ATOM 1287 C C . GLN A 1 170 ? 7.986 13.605 5.575 1.00 82.88 170 GLN A C 1
ATOM 1289 O O . GLN A 1 170 ? 6.813 13.749 5.230 1.00 82.88 170 GLN A O 1
ATOM 1294 N N . LYS A 1 171 ? 9.013 13.847 4.754 1.00 81.94 171 LYS A N 1
ATOM 1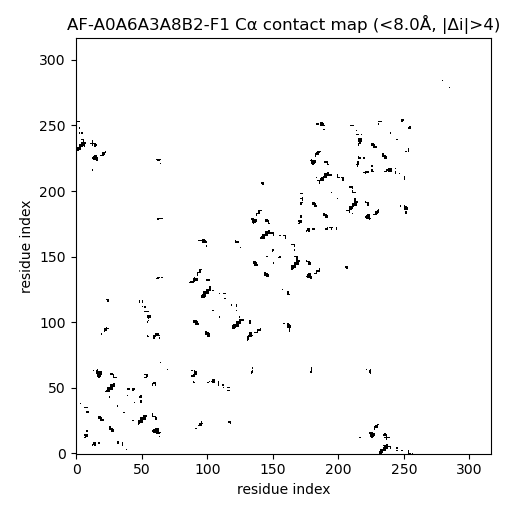295 C CA . LYS A 1 171 ? 8.897 14.134 3.318 1.00 81.94 171 LYS A CA 1
ATOM 1296 C C . LYS A 1 171 ? 9.724 13.125 2.530 1.00 81.94 171 LYS A C 1
ATOM 1298 O O . LYS A 1 171 ? 10.772 12.701 2.996 1.00 81.94 171 LYS A O 1
ATOM 1303 N N . ILE A 1 172 ? 9.262 12.758 1.338 1.00 81.00 172 ILE A N 1
ATOM 1304 C CA . ILE A 1 172 ? 9.939 11.785 0.466 1.00 81.00 172 ILE A CA 1
ATOM 1305 C C . ILE A 1 172 ? 10.223 12.466 -0.866 1.00 81.00 172 ILE A C 1
ATOM 1307 O O . ILE A 1 172 ? 9.287 12.906 -1.529 1.00 81.00 172 ILE A O 1
ATOM 1311 N N . ALA A 1 173 ? 11.498 12.590 -1.245 1.00 80.19 173 ALA A N 1
ATOM 1312 C CA . ALA A 1 173 ? 11.924 13.271 -2.474 1.00 80.19 173 ALA A CA 1
ATOM 1313 C C . ALA A 1 173 ? 11.328 14.692 -2.636 1.00 80.19 173 ALA A C 1
ATOM 1315 O O . ALA A 1 173 ? 10.925 15.098 -3.723 1.00 80.19 173 ALA A O 1
ATOM 1316 N N . GLY A 1 174 ? 11.203 15.440 -1.532 1.00 74.75 174 GLY A N 1
ATOM 1317 C CA . GLY A 1 174 ? 10.578 16.772 -1.511 1.00 74.75 174 GLY A CA 1
ATOM 1318 C C . GLY A 1 174 ? 9.042 16.775 -1.505 1.00 74.75 174 GLY A C 1
ATOM 1319 O O . GLY A 1 174 ? 8.441 17.831 -1.295 1.00 74.75 174 GLY A O 1
ATOM 1320 N N . ASN A 1 175 ? 8.399 15.613 -1.648 1.00 77.19 175 ASN A N 1
ATOM 1321 C CA . ASN A 1 175 ? 6.949 15.470 -1.597 1.00 77.19 175 ASN A CA 1
ATOM 1322 C C . ASN A 1 175 ? 6.441 15.258 -0.170 1.00 77.19 175 ASN A C 1
ATOM 1324 O O . ASN A 1 175 ? 7.018 14.530 0.636 1.00 77.19 175 ASN A O 1
ATOM 1328 N N . ILE A 1 176 ? 5.297 15.874 0.115 1.00 76.69 176 ILE A N 1
ATOM 1329 C CA . ILE A 1 176 ? 4.607 15.805 1.410 1.00 76.69 176 ILE A CA 1
ATOM 1330 C C . ILE A 1 176 ? 3.661 14.594 1.530 1.00 76.69 176 ILE A C 1
ATOM 1332 O O . ILE A 1 176 ? 3.263 14.217 2.631 1.00 76.69 176 ILE A O 1
ATOM 1336 N N . LEU A 1 177 ? 3.297 13.973 0.403 1.00 77.69 177 LEU A N 1
ATOM 1337 C CA . LEU A 1 177 ? 2.355 12.849 0.333 1.00 77.69 177 LEU A CA 1
ATOM 1338 C C . LEU A 1 177 ? 3.072 11.506 0.492 1.00 77.69 177 LEU A C 1
ATOM 1340 O O . LEU A 1 177 ? 3.228 10.740 -0.459 1.00 77.69 177 LEU A O 1
ATOM 1344 N N . VAL A 1 178 ? 3.515 11.220 1.713 1.00 79.81 178 VAL A N 1
ATOM 1345 C CA . VAL A 1 178 ? 4.270 9.998 2.028 1.00 79.81 178 VAL A CA 1
ATOM 1346 C C . VAL A 1 178 ? 3.519 8.710 1.666 1.00 79.81 178 VAL A C 1
ATOM 1348 O O . VAL A 1 178 ? 4.138 7.752 1.222 1.00 79.81 178 VAL A O 1
ATOM 1351 N N . GLY A 1 179 ? 2.189 8.696 1.786 1.00 77.94 179 GLY A N 1
ATOM 1352 C CA . GLY A 1 179 ? 1.336 7.538 1.511 1.00 77.94 179 GLY A CA 1
ATOM 1353 C C . GLY A 1 179 ? 1.271 7.139 0.042 1.00 77.94 179 GLY A C 1
ATOM 1354 O O . GLY A 1 179 ? 1.161 5.952 -0.243 1.00 77.94 179 GLY A O 1
ATOM 1355 N N . SER A 1 180 ? 1.388 8.092 -0.887 1.00 81.06 180 SER A N 1
ATOM 1356 C CA . SER A 1 180 ? 1.338 7.818 -2.333 1.00 81.06 180 SER A CA 1
ATOM 1357 C C . SER A 1 180 ? 2.694 7.370 -2.891 1.00 81.06 180 SER A C 1
ATOM 1359 O O . SER A 1 180 ? 2.760 6.498 -3.758 1.00 81.06 180 SER A O 1
ATOM 1361 N N . TYR A 1 181 ? 3.779 7.956 -2.381 1.00 84.75 181 TYR A N 1
ATOM 1362 C CA . TYR A 1 181 ? 5.137 7.773 -2.906 1.00 84.75 181 TYR A CA 1
ATOM 1363 C C . TYR A 1 181 ? 5.950 6.692 -2.183 1.00 84.75 181 TYR A C 1
ATOM 1365 O O . TYR A 1 181 ? 7.125 6.496 -2.492 1.00 84.75 181 TYR A O 1
ATOM 1373 N N . CYS A 1 182 ? 5.346 6.001 -1.216 1.00 85.62 182 CYS A N 1
ATOM 1374 C CA . CYS A 1 182 ? 6.008 4.982 -0.415 1.00 85.62 182 CYS A CA 1
ATOM 1375 C C . CYS A 1 182 ? 5.067 3.818 -0.110 1.00 85.62 182 CYS A C 1
ATOM 1377 O O . CYS A 1 182 ? 3.932 4.010 0.338 1.00 85.62 182 CYS A O 1
ATOM 1379 N N . ALA A 1 183 ? 5.559 2.601 -0.316 1.00 87.81 183 ALA A N 1
ATOM 1380 C CA . ALA A 1 183 ? 4.882 1.374 0.071 1.00 87.81 183 ALA A CA 1
ATOM 1381 C C . ALA A 1 183 ? 5.886 0.466 0.777 1.00 87.81 183 ALA A C 1
ATOM 1383 O O . ALA A 1 183 ? 6.912 0.100 0.207 1.00 87.81 183 ALA A O 1
ATOM 1384 N N . PHE A 1 184 ? 5.604 0.115 2.026 1.00 88.25 184 PHE A N 1
ATOM 1385 C CA . PHE A 1 184 ? 6.510 -0.676 2.847 1.00 88.25 184 PHE A CA 1
ATOM 1386 C C . PHE A 1 184 ? 5.750 -1.620 3.768 1.00 88.25 184 PHE A C 1
ATOM 1388 O O . PHE A 1 184 ? 4.605 -1.371 4.137 1.00 88.25 184 PHE A O 1
ATOM 1395 N N . SER A 1 185 ? 6.435 -2.700 4.123 1.00 87.94 185 SER A N 1
ATOM 1396 C CA . SER A 1 185 ? 6.039 -3.707 5.108 1.00 87.94 185 SER A CA 1
ATOM 1397 C C . SER A 1 185 ? 6.975 -3.638 6.322 1.00 87.94 185 SER A C 1
ATOM 1399 O O . SER A 1 185 ? 7.842 -2.762 6.392 1.00 87.94 185 SER A O 1
ATOM 1401 N N . ASN A 1 186 ? 6.863 -4.573 7.269 1.00 86.25 186 ASN A N 1
ATOM 1402 C CA . ASN A 1 186 ? 7.837 -4.669 8.362 1.00 86.25 186 ASN A CA 1
ATOM 1403 C C . ASN A 1 186 ? 9.204 -5.183 7.878 1.00 86.25 186 ASN A C 1
ATOM 1405 O O . ASN A 1 186 ? 10.209 -5.007 8.561 1.00 86.25 186 ASN A O 1
ATOM 1409 N N . ARG A 1 187 ? 9.256 -5.839 6.711 1.00 85.94 187 ARG A N 1
ATOM 1410 C CA . ARG A 1 187 ? 10.481 -6.458 6.177 1.00 85.94 187 ARG A CA 1
ATOM 1411 C C . ARG A 1 187 ? 11.277 -5.558 5.247 1.00 85.94 187 ARG A C 1
ATOM 1413 O O . ARG A 1 187 ? 12.480 -5.761 5.112 1.00 85.94 187 ARG A O 1
ATOM 1420 N N . GLY A 1 188 ? 10.605 -4.613 4.602 1.00 89.81 188 GLY A N 1
ATOM 1421 C CA . GLY A 1 188 ? 11.192 -3.698 3.632 1.00 89.81 188 GLY A CA 1
ATOM 1422 C C . GLY A 1 188 ? 10.138 -3.021 2.765 1.00 89.81 188 GLY A C 1
ATOM 1423 O O . GLY A 1 188 ? 8.948 -3.360 2.829 1.00 89.81 188 GLY A O 1
ATOM 1424 N N . GLY A 1 189 ? 10.570 -2.065 1.948 1.00 89.94 189 GLY A N 1
ATOM 1425 C CA . GLY A 1 189 ? 9.667 -1.319 1.077 1.00 89.94 189 GLY A CA 1
ATOM 1426 C C . GLY A 1 189 ? 10.333 -0.522 -0.033 1.00 89.94 189 GLY A C 1
ATOM 1427 O O . GLY A 1 189 ? 11.552 -0.374 -0.086 1.00 89.94 189 GLY A O 1
ATOM 1428 N N . LEU A 1 190 ? 9.498 0.013 -0.917 1.00 91.25 190 LEU A N 1
ATOM 1429 C CA . LEU A 1 190 ? 9.910 0.897 -1.995 1.00 91.25 190 LEU A CA 1
ATOM 1430 C C . LEU A 1 190 ? 9.502 2.341 -1.725 1.00 91.25 190 LEU A C 1
ATOM 1432 O O . LEU A 1 190 ? 8.413 2.624 -1.219 1.00 91.25 190 LEU A O 1
ATOM 1436 N N . VAL A 1 191 ? 10.374 3.250 -2.148 1.00 92.12 191 VAL A N 1
ATOM 1437 C CA . VAL A 1 191 ? 10.143 4.695 -2.144 1.00 92.12 191 VAL A CA 1
ATOM 1438 C C . VAL A 1 191 ? 10.309 5.276 -3.546 1.00 92.12 191 VAL A C 1
ATOM 1440 O O . VAL A 1 191 ? 10.800 4.614 -4.463 1.00 92.12 191 VAL A O 1
ATOM 1443 N N . HIS A 1 192 ? 9.937 6.545 -3.685 1.00 90.00 192 HIS A N 1
ATOM 1444 C CA . HIS A 1 192 ? 10.103 7.334 -4.900 1.00 90.00 192 HIS A CA 1
ATOM 1445 C C . HIS A 1 192 ? 11.529 7.240 -5.489 1.00 90.00 192 HIS A C 1
ATOM 1447 O O . HIS A 1 192 ? 12.501 7.341 -4.730 1.00 90.00 192 HIS A O 1
ATOM 1453 N N . PRO A 1 193 ? 11.688 7.133 -6.824 1.00 89.50 193 PRO A N 1
ATOM 1454 C CA . PRO A 1 193 ? 12.991 6.922 -7.466 1.00 89.50 193 PRO A CA 1
ATOM 1455 C C . PRO A 1 193 ? 13.965 8.096 -7.290 1.00 89.50 193 PRO A C 1
ATOM 1457 O O . PRO A 1 193 ? 15.173 7.894 -7.252 1.00 89.50 193 PRO A O 1
ATOM 1460 N N . HIS A 1 194 ? 13.454 9.322 -7.141 1.00 89.69 194 HIS A N 1
ATOM 1461 C CA . HIS A 1 194 ? 14.267 10.529 -6.931 1.00 89.69 194 HIS A CA 1
ATOM 1462 C C . HIS A 1 194 ? 14.607 10.806 -5.454 1.00 89.69 194 HIS A C 1
ATOM 1464 O O . HIS A 1 194 ? 14.991 11.923 -5.111 1.00 89.69 194 HIS A O 1
ATOM 1470 N N . THR A 1 195 ? 14.418 9.834 -4.559 1.00 89.19 195 THR A N 1
ATOM 1471 C CA . THR A 1 195 ? 14.777 9.996 -3.141 1.00 89.19 195 THR A CA 1
ATOM 1472 C C . THR A 1 195 ? 16.299 9.993 -2.995 1.00 89.19 195 THR A C 1
ATOM 1474 O O . THR A 1 195 ? 16.975 9.162 -3.604 1.00 89.19 195 THR A O 1
ATOM 1477 N N . SER A 1 196 ? 16.848 10.929 -2.216 1.00 91.44 196 SER A N 1
ATOM 1478 C CA . SER A 1 196 ? 18.291 10.981 -1.979 1.00 91.44 196 SER A CA 1
ATOM 1479 C C . SER A 1 196 ? 18.751 9.783 -1.138 1.00 91.44 196 SER A C 1
ATOM 1481 O O . SER A 1 196 ? 17.969 9.190 -0.396 1.00 91.44 196 SER A O 1
ATOM 1483 N N . ILE A 1 197 ? 20.027 9.408 -1.258 1.00 91.25 197 ILE A N 1
ATOM 1484 C CA . ILE A 1 197 ? 20.603 8.302 -0.472 1.00 91.25 197 ILE A CA 1
ATOM 1485 C C . ILE A 1 197 ? 20.594 8.650 1.026 1.00 91.25 197 ILE A C 1
ATOM 1487 O O . ILE A 1 197 ? 20.342 7.783 1.854 1.00 91.25 197 ILE A O 1
ATOM 1491 N N . GLU A 1 198 ? 20.788 9.927 1.359 1.00 91.06 198 GLU A N 1
ATOM 1492 C CA . GLU A 1 198 ? 20.711 10.431 2.734 1.00 91.06 198 GLU A CA 1
ATOM 1493 C C . GLU A 1 198 ? 19.297 10.241 3.312 1.00 91.06 198 GLU A C 1
ATOM 1495 O O . GLU A 1 198 ? 19.145 9.611 4.357 1.00 91.06 198 GLU A O 1
ATOM 1500 N N . ASP A 1 199 ? 18.255 10.671 2.586 1.00 90.19 199 ASP A N 1
ATOM 1501 C CA . ASP A 1 199 ? 16.858 10.484 3.013 1.00 90.19 199 ASP A CA 1
ATOM 1502 C C . ASP A 1 199 ? 16.489 8.994 3.127 1.00 90.19 199 ASP A C 1
ATOM 1504 O O . ASP A 1 199 ? 15.734 8.595 4.015 1.00 90.19 199 ASP A O 1
ATOM 1508 N N . LEU A 1 200 ? 17.006 8.155 2.222 1.00 90.81 200 LEU A N 1
ATOM 1509 C CA . LEU A 1 200 ? 16.798 6.706 2.250 1.00 90.81 200 LEU A CA 1
ATOM 1510 C C . LEU A 1 200 ? 17.350 6.076 3.531 1.00 90.81 200 LEU A C 1
ATOM 1512 O O . LEU A 1 200 ? 16.642 5.295 4.171 1.00 90.81 200 LEU A O 1
ATOM 1516 N N . ASP A 1 201 ? 18.580 6.414 3.914 1.00 90.81 201 ASP A N 1
ATOM 1517 C CA . ASP A 1 201 ? 19.226 5.877 5.115 1.00 90.81 201 ASP A CA 1
ATOM 1518 C C . ASP A 1 201 ? 18.534 6.366 6.398 1.00 90.81 201 ASP A C 1
ATOM 1520 O O . ASP A 1 201 ? 18.330 5.587 7.340 1.00 90.81 201 ASP A O 1
ATOM 1524 N N . GLU A 1 202 ? 18.091 7.626 6.423 1.00 90.12 202 GLU A N 1
ATOM 1525 C CA . GLU A 1 202 ? 17.293 8.177 7.522 1.00 90.12 202 GLU A CA 1
ATOM 1526 C C . GLU A 1 202 ? 15.949 7.450 7.674 1.00 90.12 202 GLU A C 1
ATOM 1528 O O . GLU A 1 202 ? 15.592 7.010 8.773 1.00 90.12 202 GLU A O 1
ATOM 1533 N N . LEU A 1 203 ? 15.208 7.277 6.573 1.00 89.06 203 LEU A N 1
ATOM 1534 C CA . LEU A 1 203 ? 13.917 6.587 6.575 1.00 89.06 203 LEU A CA 1
ATOM 1535 C C . LEU A 1 203 ? 14.062 5.099 6.907 1.00 89.06 203 LEU A C 1
ATOM 1537 O O . LEU A 1 203 ? 13.241 4.564 7.650 1.00 89.06 203 LEU A O 1
ATOM 1541 N N . SER A 1 204 ? 15.109 4.442 6.409 1.00 90.31 204 SER A N 1
ATOM 1542 C CA . SER A 1 204 ? 15.430 3.042 6.712 1.00 90.31 204 SER A CA 1
ATOM 1543 C C . SER A 1 204 ? 15.700 2.844 8.208 1.00 90.31 204 SER A C 1
ATOM 1545 O O . SER A 1 204 ? 15.148 1.939 8.840 1.00 90.31 204 SER A O 1
ATOM 1547 N N . THR A 1 205 ? 16.468 3.756 8.813 1.00 89.88 205 THR A N 1
ATOM 1548 C CA . THR A 1 205 ? 16.754 3.746 10.256 1.00 89.88 205 THR A CA 1
ATOM 1549 C C . THR A 1 205 ? 15.490 3.980 11.081 1.00 89.88 205 THR A C 1
ATOM 1551 O O . THR A 1 205 ? 15.270 3.307 12.089 1.00 89.88 205 THR A O 1
ATOM 1554 N N . LEU A 1 206 ? 14.637 4.909 10.645 1.00 88.12 206 LEU A N 1
ATOM 1555 C CA . LEU A 1 206 ? 13.383 5.229 11.319 1.00 88.12 206 LEU A CA 1
ATOM 1556 C C . LEU A 1 206 ? 12.377 4.072 11.238 1.00 88.12 206 LEU A C 1
ATOM 1558 O O . LEU A 1 206 ? 11.777 3.724 12.251 1.00 88.12 206 LEU A O 1
ATOM 1562 N N . LEU A 1 207 ? 12.190 3.476 10.057 1.00 84.12 207 LEU A N 1
ATOM 1563 C CA . LEU A 1 207 ? 11.240 2.379 9.836 1.00 84.12 207 LEU A CA 1
ATOM 1564 C C . LEU A 1 207 ? 11.754 1.019 10.322 1.00 84.12 207 LEU A C 1
ATOM 1566 O O . LEU A 1 207 ? 10.964 0.079 10.396 1.00 84.12 207 LEU A O 1
ATOM 1570 N N . GLN A 1 208 ? 13.047 0.922 10.655 1.00 85.88 208 GLN A N 1
ATOM 1571 C CA . GLN A 1 208 ? 13.746 -0.319 11.014 1.00 85.88 208 GLN A CA 1
ATOM 1572 C C . GLN A 1 208 ? 13.690 -1.389 9.911 1.00 85.88 208 GLN A C 1
ATOM 1574 O O . GLN A 1 208 ? 13.810 -2.583 10.184 1.00 85.88 208 GLN A O 1
ATOM 1579 N N . ALA A 1 209 ? 13.515 -0.965 8.659 1.00 87.75 209 ALA A N 1
ATOM 1580 C CA . ALA A 1 209 ? 13.342 -1.841 7.512 1.00 87.75 209 ALA A CA 1
ATOM 1581 C C . ALA A 1 209 ? 14.093 -1.280 6.293 1.00 87.75 209 ALA A C 1
ATOM 1583 O O . ALA A 1 209 ? 14.066 -0.069 6.075 1.00 87.75 209 ALA A O 1
ATOM 1584 N N . PRO A 1 210 ? 14.742 -2.136 5.479 1.00 90.12 210 PRO A N 1
ATOM 1585 C CA . PRO A 1 210 ? 15.452 -1.704 4.284 1.00 90.12 210 PRO A CA 1
ATOM 1586 C C . PRO A 1 210 ? 14.491 -1.088 3.263 1.00 90.12 210 PRO A C 1
ATOM 1588 O O . PRO A 1 210 ? 13.464 -1.677 2.913 1.00 90.12 210 PRO A O 1
ATOM 1591 N N . LEU A 1 211 ? 14.861 0.084 2.753 1.00 90.94 211 LEU A N 1
ATOM 1592 C CA . LEU A 1 211 ? 14.139 0.781 1.697 1.00 90.94 211 LEU A CA 1
ATOM 1593 C C . LEU A 1 211 ? 14.984 0.864 0.434 1.00 90.94 211 LEU A C 1
ATOM 1595 O O . LEU A 1 211 ? 16.201 1.029 0.499 1.00 90.94 211 LEU A O 1
ATOM 1599 N N . VAL A 1 212 ? 14.324 0.792 -0.718 1.00 92.31 212 VAL A N 1
ATOM 1600 C CA . VAL A 1 212 ? 14.961 0.995 -2.022 1.00 92.31 212 VAL A CA 1
ATOM 1601 C C . VAL A 1 212 ? 14.139 1.965 -2.856 1.00 92.31 212 VAL A C 1
ATOM 1603 O O . VAL A 1 212 ? 12.912 1.900 -2.896 1.00 92.31 212 VAL A O 1
ATOM 1606 N N . ALA A 1 213 ? 14.827 2.873 -3.539 1.00 92.31 213 ALA A N 1
ATOM 1607 C CA . ALA A 1 213 ? 14.220 3.741 -4.533 1.00 92.31 213 ALA A CA 1
ATOM 1608 C C . ALA A 1 213 ? 13.979 2.956 -5.831 1.00 92.31 213 ALA A C 1
ATOM 1610 O O . ALA A 1 213 ? 14.894 2.330 -6.368 1.00 92.31 213 ALA A O 1
ATOM 1611 N N . GLY A 1 214 ? 12.749 2.983 -6.339 1.00 90.88 214 GLY A N 1
ATOM 1612 C CA . GLY A 1 214 ? 12.376 2.249 -7.545 1.00 90.88 214 GLY A CA 1
ATOM 1613 C C . GLY A 1 214 ? 11.099 2.783 -8.172 1.00 90.88 214 GLY A C 1
ATOM 1614 O O . GLY A 1 214 ? 10.555 3.789 -7.730 1.00 90.88 214 GLY A O 1
ATOM 1615 N N . THR A 1 215 ? 10.630 2.110 -9.215 1.00 90.88 215 THR A N 1
ATOM 1616 C CA . THR A 1 215 ? 9.373 2.416 -9.904 1.00 90.88 215 THR A CA 1
ATOM 1617 C C . THR A 1 215 ? 8.490 1.181 -9.986 1.00 90.88 215 THR A C 1
ATOM 1619 O O . THR A 1 215 ? 8.930 0.062 -9.721 1.00 90.88 215 THR A O 1
ATOM 1622 N N . ILE A 1 216 ? 7.235 1.388 -10.369 1.00 89.19 216 ILE A N 1
ATOM 1623 C CA . ILE A 1 216 ? 6.286 0.315 -10.660 1.00 89.19 216 ILE A CA 1
ATOM 1624 C C . ILE A 1 216 ? 5.541 0.591 -11.969 1.00 89.19 216 ILE A C 1
ATOM 1626 O O . ILE A 1 216 ? 5.492 1.729 -12.415 1.00 89.19 216 ILE A O 1
ATOM 1630 N N . ASN A 1 217 ? 4.911 -0.414 -12.585 1.00 88.38 217 ASN A N 1
ATOM 1631 C CA . ASN A 1 217 ? 4.066 -0.233 -13.769 1.00 88.38 217 ASN A CA 1
ATOM 1632 C C . ASN A 1 217 ? 4.787 0.474 -14.939 1.00 88.38 217 ASN A C 1
ATOM 1634 O O . ASN A 1 217 ? 4.235 1.393 -15.544 1.00 88.38 217 ASN A O 1
ATOM 1638 N N . ARG A 1 218 ? 6.011 0.036 -15.278 1.00 87.75 218 ARG A N 1
ATOM 1639 C CA . ARG A 1 218 ? 6.845 0.605 -16.362 1.00 87.75 218 ARG A CA 1
ATOM 1640 C C . ARG A 1 218 ? 7.282 2.050 -16.109 1.00 87.75 218 ARG A C 1
ATOM 1642 O O . ARG A 1 218 ? 7.220 2.880 -17.016 1.00 87.75 218 ARG A O 1
ATOM 1649 N N . GLY A 1 219 ? 7.766 2.342 -14.903 1.00 85.69 219 GLY A N 1
ATOM 1650 C CA . GLY A 1 219 ? 8.330 3.661 -14.593 1.00 85.69 219 GLY A CA 1
ATOM 1651 C C . GLY A 1 219 ? 7.380 4.641 -13.901 1.00 85.69 219 GLY A C 1
ATOM 1652 O O . GLY A 1 219 ? 7.673 5.832 -13.862 1.00 85.69 219 GLY A O 1
ATOM 1653 N N . SER A 1 220 ? 6.255 4.181 -13.348 1.00 85.38 220 SER A N 1
ATOM 1654 C CA . SER A 1 220 ? 5.423 5.005 -12.467 1.00 85.38 220 SER A CA 1
ATOM 1655 C C . SER A 1 220 ? 6.144 5.287 -11.152 1.00 85.38 220 SER A C 1
ATOM 1657 O O . SER A 1 220 ? 6.654 4.383 -10.485 1.00 85.38 220 SER A O 1
ATOM 1659 N N . GLU A 1 221 ? 6.132 6.557 -10.766 1.00 84.94 221 GLU A N 1
ATOM 1660 C CA . GLU A 1 221 ? 6.715 7.061 -9.522 1.00 84.94 221 GLU A CA 1
ATOM 1661 C C . GLU A 1 221 ? 5.754 6.926 -8.329 1.00 84.94 221 GLU A C 1
ATOM 1663 O O . GLU A 1 221 ? 6.161 7.037 -7.170 1.00 84.94 221 GLU A O 1
ATOM 1668 N N . VAL A 1 222 ? 4.467 6.664 -8.595 1.00 84.75 222 VAL A N 1
ATOM 1669 C CA . VAL A 1 222 ? 3.449 6.470 -7.557 1.00 84.75 222 VAL A CA 1
ATOM 1670 C C . VAL A 1 222 ? 3.413 5.004 -7.138 1.00 84.75 222 VAL A C 1
ATOM 1672 O O . VAL A 1 222 ? 2.599 4.204 -7.607 1.00 84.75 222 VAL A O 1
ATOM 1675 N N . ILE A 1 223 ? 4.315 4.662 -6.224 1.00 87.62 223 ILE A N 1
ATOM 1676 C CA . ILE A 1 223 ? 4.517 3.289 -5.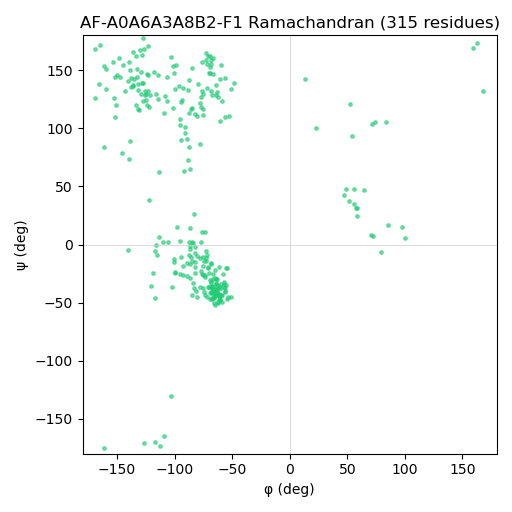753 1.00 87.62 223 ILE A CA 1
ATOM 1677 C C . ILE A 1 223 ? 3.238 2.716 -5.139 1.00 87.62 223 ILE A C 1
ATOM 1679 O O . ILE A 1 223 ? 2.791 1.638 -5.524 1.00 87.62 223 ILE A O 1
ATOM 1683 N N . ALA A 1 224 ? 2.602 3.454 -4.232 1.00 85.25 224 ALA A N 1
ATOM 1684 C CA . ALA A 1 224 ? 1.506 2.921 -3.430 1.00 85.25 224 ALA A CA 1
ATOM 1685 C C . ALA A 1 224 ? 0.183 2.754 -4.191 1.00 85.25 224 ALA A C 1
ATOM 1687 O O . ALA A 1 224 ? -0.723 2.088 -3.703 1.00 85.25 224 ALA A O 1
ATOM 1688 N N . ALA A 1 225 ? 0.065 3.349 -5.378 1.00 83.31 225 ALA A N 1
ATOM 1689 C CA . ALA A 1 225 ? -1.056 3.091 -6.271 1.00 83.31 225 ALA A CA 1
ATOM 1690 C C . ALA A 1 225 ? -0.820 1.831 -7.114 1.00 83.31 225 ALA A C 1
ATOM 1692 O O . ALA A 1 225 ? -1.765 1.117 -7.431 1.00 83.31 225 ALA A O 1
ATOM 1693 N N . GLY A 1 226 ? 0.431 1.533 -7.476 1.00 83.94 226 GLY A N 1
ATOM 1694 C CA . GLY A 1 226 ? 0.770 0.376 -8.306 1.00 83.94 226 GLY A CA 1
ATOM 1695 C C . GLY A 1 226 ? 0.874 -0.945 -7.544 1.00 83.94 226 GLY A C 1
ATOM 1696 O O . GLY A 1 226 ? 0.690 -1.999 -8.154 1.00 83.94 226 GLY A O 1
ATOM 1697 N N . MET A 1 227 ? 1.149 -0.905 -6.236 1.00 87.50 227 MET A N 1
ATOM 1698 C CA . MET A 1 227 ? 1.282 -2.100 -5.398 1.00 87.50 227 MET A CA 1
ATOM 1699 C C . MET A 1 227 ? 0.660 -1.950 -4.013 1.00 87.50 227 MET A C 1
ATOM 1701 O O . MET A 1 227 ? 0.589 -0.857 -3.454 1.00 87.50 227 MET A O 1
ATOM 1705 N N . THR A 1 228 ? 0.331 -3.092 -3.416 1.00 88.31 228 THR A N 1
ATOM 1706 C CA . THR A 1 228 ? 0.087 -3.239 -1.976 1.00 88.31 228 THR A CA 1
ATOM 1707 C C . THR A 1 228 ? 0.921 -4.390 -1.443 1.00 88.31 228 THR A C 1
ATOM 1709 O O . THR A 1 228 ? 1.003 -5.434 -2.093 1.00 88.31 228 THR A O 1
ATOM 1712 N N . VAL A 1 229 ? 1.509 -4.227 -0.261 1.00 88.00 229 VAL A N 1
ATOM 1713 C CA . VAL A 1 229 ? 2.450 -5.198 0.302 1.00 88.00 229 VAL A CA 1
ATOM 1714 C C . VAL A 1 229 ? 2.156 -5.459 1.773 1.00 88.00 229 VAL A C 1
ATOM 1716 O O . VAL A 1 229 ? 1.809 -4.542 2.512 1.00 88.00 229 VAL A O 1
ATOM 1719 N N . ASN A 1 230 ? 2.311 -6.713 2.186 1.00 87.75 230 ASN A N 1
ATOM 1720 C CA . ASN A 1 230 ? 2.390 -7.122 3.583 1.00 87.75 230 ASN A CA 1
ATOM 1721 C C . ASN A 1 230 ? 3.663 -7.955 3.805 1.00 87.75 230 ASN A C 1
ATOM 1723 O O . ASN A 1 230 ? 4.520 -8.059 2.928 1.00 87.75 230 ASN A O 1
ATOM 1727 N N . ASP A 1 231 ? 3.791 -8.571 4.976 1.00 85.44 231 ASP A N 1
ATOM 1728 C CA . ASP A 1 231 ? 5.001 -9.308 5.335 1.00 85.44 231 ASP A CA 1
ATOM 1729 C C . ASP A 1 231 ? 5.186 -10.650 4.605 1.00 85.44 231 ASP A C 1
ATOM 1731 O O . ASP A 1 231 ? 6.216 -11.285 4.816 1.00 85.44 231 ASP A O 1
ATOM 1735 N N . TRP A 1 232 ? 4.231 -11.130 3.798 1.00 84.06 232 TRP A N 1
ATOM 1736 C CA . TRP A 1 232 ? 4.312 -12.440 3.118 1.00 84.06 232 TRP A CA 1
ATOM 1737 C C . TRP A 1 232 ? 3.785 -12.469 1.672 1.00 84.06 232 TRP A C 1
ATOM 1739 O O . TRP A 1 232 ? 3.900 -13.486 0.983 1.00 84.06 232 TRP A O 1
ATOM 1749 N N . THR A 1 233 ? 3.215 -11.377 1.186 1.00 87.31 233 THR A N 1
ATOM 1750 C CA . THR A 1 233 ? 2.621 -11.239 -0.143 1.00 87.31 233 THR A CA 1
ATOM 1751 C C . THR A 1 233 ? 2.748 -9.802 -0.621 1.00 87.31 233 THR A C 1
ATOM 1753 O O . THR A 1 233 ? 2.644 -8.847 0.152 1.00 87.31 233 THR A O 1
ATOM 1756 N N . ALA A 1 234 ? 2.938 -9.648 -1.925 1.00 88.81 234 ALA A N 1
ATOM 1757 C CA . ALA A 1 234 ? 2.833 -8.361 -2.593 1.00 88.81 234 ALA A CA 1
ATOM 1758 C C . ALA A 1 234 ? 1.953 -8.514 -3.832 1.00 88.81 234 ALA A C 1
ATOM 1760 O O . ALA A 1 234 ? 2.150 -9.433 -4.628 1.00 88.81 234 ALA A O 1
ATOM 1761 N N . PHE A 1 235 ? 1.006 -7.598 -4.002 1.00 90.38 235 PHE A N 1
ATOM 1762 C CA . PHE A 1 235 ? 0.151 -7.513 -5.181 1.00 90.38 235 PHE A CA 1
ATOM 1763 C C . PHE A 1 235 ? 0.592 -6.315 -6.008 1.00 90.38 235 PHE A C 1
ATOM 1765 O O . PHE A 1 235 ? 0.646 -5.198 -5.496 1.00 90.38 235 PHE A O 1
ATOM 1772 N N . CYS A 1 236 ? 0.921 -6.556 -7.274 1.00 90.44 236 CYS A N 1
ATOM 1773 C CA . CYS A 1 236 ? 1.450 -5.560 -8.198 1.00 90.44 236 CYS A CA 1
ATOM 1774 C C . CYS A 1 236 ? 0.582 -5.477 -9.459 1.00 90.44 236 CYS A C 1
ATOM 1776 O O . CYS A 1 236 ? 0.045 -6.481 -9.942 1.00 90.44 236 CYS A O 1
ATOM 1778 N N . GLY A 1 237 ? 0.491 -4.274 -10.024 1.00 89.81 237 GLY A N 1
ATOM 1779 C CA . GLY A 1 237 ? -0.193 -4.024 -11.288 1.00 89.81 237 GLY A CA 1
ATOM 1780 C C . GLY A 1 237 ? 0.388 -4.812 -12.461 1.00 89.81 237 GLY A C 1
ATOM 1781 O O . GLY A 1 237 ? 1.567 -5.178 -12.477 1.00 89.81 237 GLY A O 1
ATOM 1782 N N . SER A 1 238 ? -0.435 -5.066 -13.476 1.00 88.81 238 SER A N 1
ATOM 1783 C CA . SER A 1 238 ? -0.043 -5.877 -14.635 1.00 88.81 238 SER A CA 1
ATOM 1784 C C . SER A 1 238 ? 1.052 -5.298 -15.514 1.00 88.81 238 SER A C 1
ATOM 1786 O O . SER A 1 238 ? 1.689 -6.036 -16.259 1.00 88.81 238 SER A O 1
ATOM 1788 N N . ASP A 1 239 ? 1.245 -3.984 -15.467 1.00 90.88 239 ASP A N 1
ATOM 1789 C CA . ASP A 1 239 ? 2.282 -3.326 -16.253 1.00 90.88 239 ASP A CA 1
ATOM 1790 C C . ASP A 1 239 ? 3.663 -3.439 -15.603 1.00 90.88 239 ASP A C 1
ATOM 1792 O O . ASP A 1 239 ? 4.662 -3.133 -16.252 1.00 90.88 239 ASP A O 1
ATOM 1796 N N . THR A 1 240 ? 3.744 -3.913 -14.358 1.00 89.94 240 THR A N 1
ATOM 1797 C CA . THR A 1 240 ? 5.011 -4.067 -13.639 1.00 89.94 240 THR A CA 1
ATOM 1798 C C . THR A 1 240 ? 5.952 -4.998 -14.398 1.00 89.94 240 THR A C 1
ATOM 1800 O O . THR A 1 240 ? 5.619 -6.138 -14.724 1.00 89.94 240 THR A O 1
ATOM 1803 N N . THR A 1 241 ? 7.145 -4.499 -14.704 1.00 91.56 241 THR A N 1
ATOM 1804 C CA . THR A 1 241 ? 8.147 -5.246 -15.468 1.00 91.56 241 THR A CA 1
ATOM 1805 C C . THR A 1 241 ? 8.826 -6.309 -14.604 1.00 91.56 241 THR A C 1
ATOM 1807 O O . THR A 1 241 ? 8.911 -6.174 -13.387 1.00 91.56 241 THR A O 1
ATOM 1810 N N . ALA A 1 242 ? 9.389 -7.352 -15.225 1.00 88.94 242 ALA A N 1
ATOM 1811 C CA . ALA A 1 242 ? 10.136 -8.387 -14.499 1.00 88.94 242 ALA A CA 1
ATOM 1812 C C . ALA A 1 242 ? 11.305 -7.814 -13.671 1.00 88.94 242 ALA A C 1
ATOM 1814 O O . ALA A 1 242 ? 11.616 -8.329 -12.601 1.00 88.94 242 ALA A O 1
ATOM 1815 N N . MET A 1 243 ? 11.922 -6.724 -14.144 1.00 89.69 243 MET A N 1
ATOM 1816 C CA . MET A 1 243 ? 12.978 -6.026 -13.412 1.00 89.69 243 MET A CA 1
ATOM 1817 C C . MET A 1 243 ? 12.428 -5.352 -12.149 1.00 89.69 243 MET A C 1
ATOM 1819 O O . MET A 1 243 ? 12.984 -5.554 -11.074 1.00 89.69 243 MET A O 1
ATOM 1823 N N . GLU A 1 244 ? 11.309 -4.628 -12.248 1.00 91.44 244 GLU A N 1
ATOM 1824 C CA . GLU A 1 244 ? 10.637 -4.019 -11.089 1.00 91.44 244 GLU A CA 1
ATOM 1825 C C . GLU A 1 244 ? 10.194 -5.090 -10.075 1.00 91.44 244 GLU A C 1
ATOM 1827 O O . GLU A 1 244 ? 10.456 -4.950 -8.882 1.00 91.44 244 GLU A O 1
ATOM 1832 N N . LEU A 1 245 ? 9.624 -6.208 -10.544 1.00 89.88 245 LEU A N 1
ATOM 1833 C CA . LEU A 1 245 ? 9.240 -7.335 -9.684 1.00 89.88 245 LEU A CA 1
ATOM 1834 C C . LEU A 1 245 ? 10.439 -7.926 -8.932 1.00 89.88 245 LEU A C 1
ATOM 1836 O O . LEU A 1 245 ? 10.339 -8.160 -7.732 1.00 89.88 245 LEU A O 1
ATOM 1840 N N . SER A 1 246 ? 11.582 -8.106 -9.604 1.00 88.81 246 SER A N 1
ATOM 1841 C CA . SER A 1 246 ? 12.794 -8.643 -8.967 1.00 88.81 246 SER A CA 1
ATOM 1842 C C . SER A 1 246 ? 13.332 -7.743 -7.848 1.00 88.81 246 SER A C 1
ATOM 1844 O O . SER A 1 246 ? 13.818 -8.234 -6.829 1.00 88.81 246 SER A O 1
ATOM 1846 N N . VAL A 1 247 ? 13.199 -6.419 -8.002 1.00 90.19 247 VAL A N 1
ATOM 1847 C CA . VAL A 1 247 ? 13.580 -5.451 -6.965 1.00 90.19 247 VAL A CA 1
ATOM 1848 C C . VAL A 1 247 ? 12.629 -5.559 -5.775 1.00 90.19 247 VAL A C 1
ATOM 1850 O O . VAL A 1 247 ? 13.089 -5.660 -4.640 1.00 90.19 247 VAL A O 1
ATOM 1853 N N . ILE A 1 248 ? 11.316 -5.603 -6.019 1.00 88.69 248 ILE A N 1
ATOM 1854 C CA . ILE A 1 248 ? 10.302 -5.744 -4.960 1.00 88.69 248 ILE A CA 1
ATOM 1855 C C . ILE A 1 248 ? 10.517 -7.039 -4.167 1.00 88.69 248 ILE A C 1
ATOM 1857 O O . ILE A 1 248 ? 10.497 -7.023 -2.936 1.00 88.69 248 I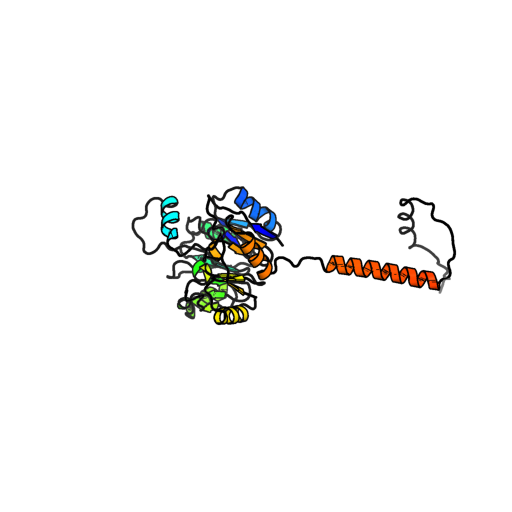LE A O 1
ATOM 1861 N N . GLU A 1 249 ? 10.795 -8.143 -4.859 1.00 86.81 249 GLU A N 1
ATOM 1862 C CA . GLU A 1 249 ? 11.058 -9.441 -4.239 1.00 86.81 249 GLU A CA 1
ATOM 1863 C C . GLU A 1 249 ? 12.271 -9.408 -3.307 1.00 86.81 249 GLU A C 1
ATOM 1865 O O . GLU A 1 249 ? 12.191 -9.842 -2.152 1.00 86.81 249 GLU A O 1
ATOM 1870 N N . SER A 1 250 ? 13.369 -8.822 -3.789 1.00 87.31 250 SER A N 1
ATOM 1871 C CA . SER A 1 250 ? 14.609 -8.697 -3.028 1.00 87.31 250 SER A CA 1
ATOM 1872 C C . SER A 1 250 ? 14.449 -7.809 -1.794 1.00 87.31 250 SER A C 1
ATOM 1874 O O . SER A 1 250 ? 15.051 -8.087 -0.758 1.00 87.31 250 SER A O 1
ATOM 1876 N N . VAL A 1 251 ? 13.679 -6.725 -1.896 1.00 86.44 251 VAL A N 1
ATOM 1877 C CA . VAL A 1 251 ? 13.582 -5.700 -0.846 1.00 86.44 251 VAL A CA 1
ATOM 1878 C C . VAL A 1 251 ? 12.634 -6.120 0.262 1.00 86.44 251 VAL A C 1
ATOM 1880 O O . VAL A 1 251 ? 12.974 -6.029 1.440 1.00 86.44 251 VAL A O 1
ATOM 1883 N N . CYS A 1 252 ? 11.466 -6.643 -0.099 1.00 80.56 252 CYS A N 1
ATOM 1884 C CA . CYS A 1 252 ? 10.494 -7.127 0.876 1.00 80.56 252 CYS A CA 1
ATOM 1885 C C . CYS A 1 252 ? 10.878 -8.499 1.460 1.00 80.56 252 CYS A C 1
ATOM 1887 O O . CYS A 1 252 ? 10.137 -9.042 2.280 1.00 80.56 252 CYS A O 1
ATOM 1889 N N . LYS A 1 253 ? 12.038 -9.052 1.064 1.00 77.06 253 LYS A N 1
ATOM 1890 C CA . LYS A 1 253 ? 12.536 -10.376 1.466 1.00 77.06 253 LYS A CA 1
ATOM 1891 C C . LYS A 1 253 ? 11.456 -11.444 1.291 1.00 77.06 253 LYS A C 1
ATOM 1893 O O . LYS A 1 253 ? 11.187 -12.240 2.194 1.00 77.06 253 LYS A O 1
ATOM 1898 N N . LEU A 1 254 ? 10.817 -11.418 0.119 1.00 64.44 254 LEU A N 1
ATOM 1899 C CA . LEU A 1 254 ? 9.759 -12.356 -0.272 1.00 64.44 254 LEU A CA 1
ATOM 1900 C C . LEU A 1 254 ? 10.296 -13.765 -0.555 1.00 64.44 254 LEU A C 1
ATOM 1902 O O . LEU A 1 254 ? 9.535 -14.730 -0.576 1.00 64.44 254 LEU A O 1
ATOM 1906 N N . THR A 1 255 ? 11.620 -13.902 -0.597 1.00 52.44 255 THR A N 1
ATOM 1907 C CA . THR A 1 255 ? 12.337 -15.154 -0.826 1.00 52.44 255 THR A CA 1
ATOM 1908 C C . THR A 1 255 ? 13.129 -15.607 0.408 1.00 52.44 255 THR A C 1
ATOM 1910 O O . THR A 1 255 ? 14.341 -15.754 0.355 1.00 52.44 255 THR A O 1
ATOM 1913 N N . GLU A 1 256 ? 12.463 -15.886 1.531 1.00 47.84 256 GLU A N 1
ATOM 1914 C CA . GLU A 1 256 ? 13.047 -16.719 2.600 1.00 47.84 256 GLU A CA 1
ATOM 1915 C C . GLU A 1 256 ? 12.003 -17.682 3.186 1.00 47.84 256 GLU A C 1
ATOM 1917 O O . GLU A 1 256 ? 11.518 -17.535 4.305 1.00 47.84 256 GLU A O 1
ATOM 1922 N N . ALA A 1 257 ? 11.668 -18.714 2.412 1.00 40.25 257 ALA A N 1
ATOM 1923 C CA . ALA A 1 257 ? 11.161 -19.974 2.945 1.00 40.25 257 ALA A CA 1
ATOM 1924 C C . ALA A 1 257 ? 11.793 -21.142 2.165 1.00 40.25 257 ALA A C 1
ATOM 1926 O O . ALA A 1 257 ? 11.260 -21.613 1.169 1.00 40.25 257 ALA A O 1
ATOM 1927 N N . GLN A 1 258 ? 12.952 -21.572 2.680 1.00 41.69 258 GLN A N 1
ATOM 1928 C CA . GLN A 1 258 ? 13.685 -22.827 2.438 1.00 41.69 258 GLN A CA 1
ATOM 1929 C C . GLN A 1 258 ? 14.394 -23.035 1.083 1.00 41.69 258 GLN A C 1
ATOM 1931 O O . GLN A 1 258 ? 13.827 -23.532 0.116 1.00 41.69 258 GLN A O 1
ATOM 1936 N N . PRO A 1 259 ? 15.731 -22.887 1.108 1.00 45.38 259 PRO A N 1
ATOM 1937 C CA . PRO A 1 259 ? 16.604 -24.027 0.814 1.00 45.38 259 PRO A CA 1
ATOM 1938 C C . PRO A 1 259 ? 17.483 -24.416 2.008 1.00 45.38 259 PRO A C 1
ATOM 1940 O O . PRO A 1 259 ? 18.183 -25.417 1.940 1.00 45.38 259 PRO A O 1
ATOM 1943 N N . THR A 1 260 ? 17.474 -23.665 3.112 1.00 49.12 260 THR A N 1
ATOM 1944 C CA . THR A 1 260 ? 18.326 -23.971 4.271 1.00 49.12 260 THR A CA 1
ATOM 1945 C C . THR A 1 260 ? 17.846 -25.199 5.026 1.00 49.12 260 THR A C 1
ATOM 1947 O O . THR A 1 260 ? 18.658 -26.081 5.254 1.00 49.12 260 THR A O 1
ATOM 1950 N N . ALA A 1 261 ? 16.548 -25.350 5.306 1.00 51.06 261 ALA A N 1
ATOM 1951 C CA . ALA A 1 261 ? 16.054 -26.544 6.001 1.00 51.06 261 ALA A CA 1
ATOM 1952 C C . ALA A 1 261 ? 16.272 -27.834 5.190 1.00 51.06 261 ALA A C 1
ATOM 1954 O O . ALA A 1 261 ? 16.708 -28.829 5.752 1.00 51.06 261 ALA A O 1
ATOM 1955 N N . ILE A 1 262 ? 16.069 -27.799 3.867 1.00 58.28 262 ILE A N 1
ATOM 1956 C CA . ILE A 1 262 ? 16.309 -28.958 2.991 1.00 58.28 262 ILE A CA 1
ATOM 1957 C C . ILE A 1 262 ? 17.810 -29.250 2.879 1.00 58.28 262 ILE A C 1
ATOM 1959 O O . ILE A 1 262 ? 18.212 -30.404 2.950 1.00 58.28 262 ILE A O 1
ATOM 1963 N N . VAL A 1 263 ? 18.669 -28.232 2.745 1.00 58.59 263 VAL A N 1
ATOM 1964 C CA . VAL A 1 263 ? 20.131 -28.433 2.695 1.00 58.59 263 VAL A CA 1
ATOM 1965 C C . VAL A 1 263 ? 20.680 -28.901 4.042 1.00 58.59 263 VAL A C 1
ATOM 1967 O O . VAL A 1 263 ? 21.637 -29.670 4.079 1.00 58.59 263 VAL A O 1
ATOM 1970 N N . GLU A 1 264 ? 20.096 -28.464 5.150 1.00 59.41 264 GLU A N 1
ATOM 1971 C CA . GLU A 1 264 ? 20.508 -28.837 6.499 1.00 59.41 264 GLU A CA 1
ATOM 1972 C C . GLU A 1 264 ? 20.007 -30.237 6.862 1.00 59.41 264 GLU A C 1
ATOM 1974 O O . GLU A 1 264 ? 20.770 -31.019 7.421 1.00 59.41 264 GLU A O 1
ATOM 1979 N N . GLU A 1 265 ? 18.804 -30.616 6.424 1.00 62.06 265 GLU A N 1
ATOM 1980 C CA . GLU A 1 265 ? 18.293 -31.987 6.496 1.00 62.06 265 GLU A CA 1
ATOM 1981 C C . GLU A 1 265 ? 19.078 -32.935 5.572 1.00 62.06 265 GLU A C 1
ATOM 1983 O O . GLU A 1 265 ? 19.492 -34.002 6.017 1.00 62.06 265 GLU A O 1
ATOM 1988 N N . MET A 1 266 ? 19.420 -32.514 4.345 1.00 62.53 266 MET A N 1
ATOM 1989 C CA . MET A 1 266 ? 20.299 -33.268 3.436 1.00 62.53 266 MET A CA 1
ATOM 1990 C C . MET A 1 266 ? 21.731 -33.399 3.975 1.00 62.53 266 MET A C 1
ATOM 1992 O O . MET A 1 266 ? 22.354 -34.456 3.848 1.00 62.53 266 MET A O 1
ATOM 1996 N N . ARG A 1 267 ? 22.282 -32.350 4.604 1.00 65.88 267 ARG A N 1
ATOM 1997 C CA . ARG A 1 267 ? 23.584 -32.431 5.288 1.00 65.88 267 ARG A CA 1
ATOM 1998 C C . ARG A 1 267 ? 23.516 -33.375 6.475 1.00 65.88 267 ARG A C 1
ATOM 2000 O O . ARG A 1 267 ? 24.430 -34.174 6.647 1.00 65.88 267 ARG A O 1
ATOM 2007 N N . LYS A 1 268 ? 22.449 -33.307 7.270 1.00 69.56 268 LYS A N 1
ATOM 2008 C CA . LYS A 1 268 ? 22.259 -34.177 8.429 1.00 69.56 268 LYS A CA 1
ATOM 2009 C C . LYS A 1 268 ? 22.122 -35.637 7.999 1.00 69.56 268 LYS A C 1
ATOM 2011 O O . LYS A 1 268 ? 22.806 -36.479 8.567 1.00 69.56 268 LYS A O 1
ATOM 2016 N N . SER A 1 269 ? 21.372 -35.918 6.928 1.00 70.50 269 SER A N 1
ATOM 2017 C CA . SER A 1 269 ? 21.276 -37.269 6.372 1.00 70.50 269 SER A CA 1
ATOM 2018 C C . SER A 1 269 ? 22.620 -37.779 5.855 1.00 70.50 269 SER A C 1
ATOM 2020 O O . SER A 1 269 ? 22.969 -38.910 6.149 1.00 70.50 269 SER A O 1
ATOM 2022 N N . LEU A 1 270 ? 23.405 -36.954 5.146 1.00 70.00 270 LEU A N 1
ATOM 2023 C CA . LEU A 1 270 ? 24.737 -37.342 4.651 1.00 70.00 270 LEU A CA 1
ATOM 2024 C C . LEU A 1 270 ? 25.734 -37.613 5.786 1.00 70.00 270 LEU A C 1
ATOM 2026 O O . LEU A 1 270 ? 26.533 -38.545 5.696 1.00 70.00 270 LEU A O 1
ATOM 2030 N N . ILE A 1 271 ? 25.691 -36.806 6.848 1.00 73.00 271 ILE A N 1
ATOM 2031 C CA . ILE A 1 271 ? 26.533 -36.997 8.033 1.00 73.00 271 ILE A CA 1
ATOM 2032 C C . ILE A 1 271 ? 26.134 -38.283 8.761 1.00 73.00 271 ILE A C 1
ATOM 2034 O O . ILE A 1 271 ? 27.020 -39.039 9.155 1.00 73.00 271 ILE A O 1
ATOM 2038 N N . ASP A 1 272 ? 24.836 -38.574 8.882 1.00 64.94 272 ASP A N 1
ATOM 2039 C CA . ASP A 1 272 ? 24.354 -39.818 9.487 1.00 64.94 272 ASP A CA 1
ATOM 2040 C C . ASP A 1 272 ? 24.763 -41.050 8.660 1.00 64.94 272 ASP A C 1
ATOM 2042 O O . ASP A 1 272 ? 25.212 -42.036 9.247 1.00 64.94 272 ASP A O 1
ATOM 2046 N N . THR A 1 273 ? 24.736 -41.002 7.318 1.00 62.56 273 THR A N 1
ATOM 2047 C CA . THR A 1 273 ? 25.254 -42.109 6.488 1.00 62.56 273 THR A CA 1
ATOM 2048 C C . THR A 1 273 ? 26.753 -42.320 6.690 1.00 62.56 273 THR A C 1
ATOM 2050 O O . THR A 1 273 ? 27.195 -43.456 6.856 1.00 62.56 273 THR A O 1
ATOM 2053 N N . GLN A 1 274 ? 27.541 -41.242 6.750 1.00 61.53 274 GLN A N 1
ATOM 2054 C CA . GLN A 1 274 ? 28.985 -41.335 6.995 1.00 61.53 274 GLN A CA 1
ATOM 2055 C C . GLN A 1 274 ? 29.303 -41.851 8.407 1.00 61.53 274 GLN A C 1
ATOM 2057 O O . GLN A 1 274 ? 30.238 -42.631 8.582 1.00 61.53 274 GLN A O 1
ATOM 2062 N N . LEU A 1 275 ? 28.511 -41.479 9.418 1.00 59.09 275 LEU A N 1
ATOM 2063 C CA . LEU A 1 275 ? 28.639 -41.993 10.787 1.00 59.09 275 LEU A CA 1
ATOM 2064 C C . LEU A 1 275 ? 28.266 -43.478 10.891 1.00 59.09 275 LEU A C 1
ATOM 2066 O O . LEU A 1 275 ? 28.903 -44.212 11.653 1.00 59.09 275 LEU A O 1
ATOM 2070 N N . ILE A 1 276 ? 27.266 -43.930 10.127 1.00 60.16 276 ILE A N 1
ATOM 2071 C CA . ILE A 1 276 ? 26.891 -45.347 10.025 1.00 60.16 276 ILE A CA 1
ATOM 2072 C C . ILE A 1 276 ? 28.015 -46.149 9.357 1.00 60.16 276 ILE A C 1
ATOM 2074 O O . ILE A 1 276 ? 28.410 -47.182 9.897 1.00 60.16 276 ILE A O 1
ATOM 2078 N N . GLU A 1 277 ? 28.595 -45.660 8.257 1.00 54.78 277 GLU A N 1
ATOM 2079 C CA . GLU A 1 277 ? 29.730 -46.318 7.592 1.00 54.78 277 GLU A CA 1
ATOM 2080 C C . GLU A 1 277 ? 30.962 -46.403 8.507 1.00 54.78 277 GLU A C 1
ATOM 2082 O O . GLU A 1 277 ? 31.590 -47.461 8.621 1.00 54.78 277 GLU A O 1
ATOM 2087 N N . HIS A 1 278 ? 31.267 -45.334 9.249 1.00 52.81 278 HIS A N 1
ATOM 2088 C CA . HIS A 1 278 ? 32.402 -45.318 10.174 1.00 52.81 278 HIS A CA 1
ATOM 2089 C C . HIS A 1 278 ? 32.197 -46.225 11.405 1.00 52.81 278 HIS A C 1
ATOM 2091 O O . HIS A 1 278 ? 33.166 -46.776 11.934 1.00 52.81 278 HIS A O 1
ATOM 2097 N N . LYS A 1 279 ? 30.949 -46.421 11.866 1.00 51.56 279 LYS A N 1
ATOM 2098 C CA . LYS A 1 279 ? 30.615 -47.405 12.915 1.00 51.56 279 LYS A CA 1
ATOM 2099 C C . LYS A 1 279 ? 30.623 -48.842 12.392 1.00 51.56 279 LYS A C 1
ATOM 2101 O O . LYS A 1 279 ? 31.081 -49.724 13.114 1.00 51.56 279 LYS A O 1
ATOM 2106 N N . ALA A 1 280 ? 30.167 -49.080 11.162 1.00 50.91 280 ALA A N 1
ATOM 2107 C CA . ALA A 1 280 ? 30.169 -50.405 10.544 1.00 50.91 280 ALA A CA 1
ATOM 2108 C C . ALA A 1 280 ? 31.599 -50.936 10.328 1.00 50.91 280 ALA A C 1
ATOM 2110 O O . ALA A 1 280 ? 31.868 -52.106 10.601 1.00 50.91 280 ALA A O 1
ATOM 2111 N N . LEU A 1 281 ? 32.539 -50.063 9.947 1.00 51.19 281 LEU A N 1
ATOM 2112 C CA . LEU A 1 281 ? 33.961 -50.410 9.813 1.00 51.19 281 LEU A CA 1
ATOM 2113 C C . LEU A 1 281 ? 34.637 -50.758 11.152 1.00 51.19 281 LEU A C 1
ATOM 2115 O O . LEU A 1 281 ? 35.530 -51.602 11.177 1.00 51.19 281 LEU A O 1
ATOM 2119 N N . ASN A 1 282 ? 34.187 -50.180 12.271 1.00 48.22 282 ASN A N 1
ATOM 2120 C CA . ASN A 1 282 ? 34.732 -50.471 13.605 1.00 48.22 282 ASN A CA 1
ATOM 2121 C C . ASN A 1 282 ? 34.098 -51.692 14.300 1.00 48.22 282 ASN A C 1
ATOM 2123 O O . ASN A 1 282 ? 34.623 -52.141 15.317 1.00 48.22 282 ASN A O 1
ATOM 2127 N N . LEU A 1 283 ? 32.993 -52.236 13.778 1.00 48.56 283 LEU A N 1
ATOM 2128 C CA . LEU A 1 283 ? 32.272 -53.368 14.382 1.00 48.56 283 LEU A CA 1
ATOM 2129 C C . LEU A 1 283 ? 32.469 -54.710 13.662 1.00 48.56 283 LEU A C 1
ATOM 2131 O O . LEU A 1 283 ? 31.916 -55.709 14.109 1.00 48.56 283 LEU A O 1
ATOM 2135 N N . GLY A 1 284 ? 33.286 -54.777 12.606 1.00 45.00 284 GLY A N 1
ATOM 2136 C CA . GLY A 1 284 ? 33.770 -56.054 12.064 1.00 45.00 284 GLY A CA 1
ATOM 2137 C C . GLY A 1 284 ? 32.678 -57.043 11.632 1.00 45.00 284 GLY A C 1
ATOM 2138 O O . GLY A 1 284 ? 32.887 -58.251 11.729 1.00 45.00 284 GLY A O 1
ATOM 2139 N N . VAL A 1 285 ? 31.521 -56.571 11.156 1.00 42.81 285 VAL A N 1
ATOM 2140 C CA . VAL A 1 285 ? 30.468 -57.458 10.637 1.00 42.81 285 VAL A CA 1
ATOM 2141 C C . VAL A 1 285 ? 30.702 -57.691 9.148 1.00 42.81 285 VAL A C 1
ATOM 2143 O O . VAL A 1 285 ? 30.253 -56.944 8.283 1.00 42.81 285 VAL A O 1
ATOM 2146 N N . VAL A 1 286 ? 31.459 -58.746 8.861 1.00 36.09 286 VAL A N 1
ATOM 2147 C CA . VAL A 1 286 ? 31.632 -59.305 7.521 1.00 36.09 286 VAL A CA 1
ATOM 2148 C C . VAL A 1 286 ? 30.386 -60.118 7.152 1.00 36.09 286 VAL A C 1
ATOM 2150 O O . VAL A 1 286 ? 30.107 -61.135 7.775 1.00 36.09 286 VAL A O 1
ATOM 2153 N N . GLY A 1 287 ? 29.697 -59.689 6.093 1.00 32.22 287 GLY A N 1
ATOM 2154 C CA . GLY A 1 287 ? 29.125 -60.565 5.066 1.00 32.22 287 GLY A CA 1
ATOM 2155 C C . GLY A 1 287 ? 27.871 -61.388 5.388 1.00 32.22 287 GLY A C 1
ATOM 2156 O O . GLY A 1 287 ? 27.948 -62.491 5.912 1.00 32.22 287 GLY A O 1
ATOM 2157 N N . SER A 1 288 ? 26.734 -60.958 4.840 1.00 30.44 288 SER A N 1
ATOM 2158 C CA . SER A 1 288 ? 25.928 -61.822 3.961 1.00 30.44 288 SER A CA 1
ATOM 2159 C C . SER A 1 288 ? 25.151 -60.961 2.952 1.00 30.44 288 SER A C 1
ATOM 2161 O O . SER A 1 288 ? 24.834 -59.806 3.209 1.00 30.44 288 SER A O 1
ATOM 2163 N N . SER A 1 289 ? 25.017 -61.495 1.743 1.00 32.25 289 SER A N 1
ATOM 2164 C CA . SER A 1 289 ? 24.709 -60.848 0.459 1.00 32.25 289 SER A CA 1
ATOM 2165 C C . SER A 1 289 ? 23.307 -60.220 0.319 1.00 32.25 289 SER A C 1
ATOM 2167 O O . SER A 1 289 ? 22.388 -60.634 1.020 1.00 32.25 289 SER A O 1
ATOM 2169 N N . PRO A 1 290 ? 23.105 -59.290 -0.643 1.00 36.56 290 PRO A N 1
ATOM 2170 C CA . PRO A 1 290 ? 21.853 -58.566 -0.834 1.00 36.56 290 PRO A CA 1
ATOM 2171 C C . PRO A 1 290 ? 20.931 -59.300 -1.816 1.00 36.56 290 PRO A C 1
ATOM 2173 O O . PRO A 1 290 ? 21.099 -59.198 -3.030 1.00 36.56 290 PRO A O 1
ATOM 2176 N N . THR A 1 291 ? 19.930 -60.016 -1.313 1.00 34.25 291 THR A N 1
ATOM 2177 C CA . THR A 1 291 ? 18.791 -60.465 -2.127 1.00 34.25 291 THR A CA 1
ATOM 2178 C C . THR A 1 291 ? 17.524 -60.466 -1.285 1.00 34.25 291 THR A C 1
ATOM 2180 O O . THR A 1 291 ? 17.108 -61.524 -0.842 1.00 34.25 291 THR A O 1
ATOM 2183 N N . GLU A 1 292 ? 16.910 -59.305 -1.059 1.00 32.38 292 GLU A N 1
ATOM 2184 C CA . GLU A 1 292 ? 15.498 -59.231 -0.655 1.00 32.38 292 GLU A CA 1
ATOM 2185 C C . GLU A 1 292 ? 14.927 -57.832 -0.947 1.00 32.38 292 GLU A C 1
ATOM 2187 O O . GLU A 1 292 ? 15.575 -56.805 -0.753 1.00 32.38 292 GLU A O 1
ATOM 2192 N N . SER A 1 293 ? 13.737 -57.817 -1.545 1.00 32.66 293 SER A N 1
ATOM 2193 C CA . SER A 1 293 ? 13.023 -56.659 -2.098 1.00 32.66 293 SER A CA 1
ATOM 2194 C C . SER A 1 293 ? 12.471 -55.698 -1.023 1.00 32.66 293 SER A C 1
ATOM 2196 O O . SER A 1 293 ? 12.287 -56.107 0.121 1.00 32.66 293 SER A O 1
ATOM 2198 N N . PRO A 1 294 ? 12.126 -54.435 -1.364 1.00 38.09 294 PRO A N 1
ATOM 2199 C CA . PRO A 1 294 ? 11.937 -53.342 -0.398 1.00 38.09 294 PRO A CA 1
ATOM 2200 C C . PRO A 1 294 ? 10.657 -53.396 0.462 1.00 38.09 294 PRO A C 1
ATOM 2202 O O . PRO A 1 294 ? 10.331 -52.418 1.130 1.00 38.09 294 PRO A O 1
ATOM 2205 N N . THR A 1 295 ? 9.911 -54.499 0.467 1.00 40.69 295 THR A N 1
ATOM 2206 C CA . THR A 1 295 ? 8.593 -54.600 1.119 1.00 40.69 295 THR A CA 1
ATOM 2207 C C . THR A 1 295 ? 8.596 -55.283 2.493 1.00 40.69 295 THR A C 1
ATOM 2209 O O . THR A 1 295 ? 7.619 -55.130 3.219 1.00 40.69 295 THR A O 1
ATOM 2212 N N . GLU A 1 296 ? 9.677 -55.951 2.918 1.00 36.31 296 GLU A N 1
ATOM 2213 C CA . GLU A 1 296 ? 9.729 -56.642 4.229 1.00 36.31 296 GLU A CA 1
ATOM 2214 C C . GLU A 1 296 ? 10.470 -55.875 5.341 1.00 36.31 296 GLU A C 1
ATOM 2216 O O . GLU A 1 296 ? 10.259 -56.141 6.525 1.00 36.31 296 GLU A O 1
ATOM 2221 N N . ALA A 1 297 ? 11.249 -54.841 5.010 1.00 41.25 297 ALA A N 1
ATOM 2222 C CA . ALA A 1 297 ? 11.963 -54.035 6.009 1.00 41.25 297 ALA A CA 1
ATOM 2223 C C . ALA A 1 297 ? 11.039 -53.137 6.865 1.00 41.25 297 ALA A C 1
ATOM 2225 O O . ALA A 1 297 ? 11.415 -52.731 7.965 1.00 41.25 297 ALA A O 1
ATOM 2226 N N . ALA A 1 298 ? 9.818 -52.847 6.401 1.00 38.38 298 ALA A N 1
ATOM 2227 C CA . ALA A 1 298 ? 8.884 -51.952 7.093 1.00 38.38 298 ALA A CA 1
ATOM 2228 C C . ALA A 1 298 ? 8.091 -52.625 8.233 1.00 38.38 298 ALA A C 1
ATOM 2230 O O . ALA A 1 298 ? 7.583 -51.934 9.114 1.00 38.38 298 ALA A O 1
ATOM 2231 N N . LEU A 1 299 ? 7.996 -53.959 8.263 1.00 37.78 299 LEU A N 1
ATOM 2232 C CA . LEU A 1 299 ? 7.211 -54.678 9.279 1.00 37.78 299 LEU A CA 1
ATOM 2233 C C . LEU A 1 299 ? 8.002 -54.962 10.569 1.00 37.78 299 LEU A C 1
ATOM 2235 O O . LEU A 1 299 ? 7.421 -54.947 11.656 1.00 37.78 299 LEU A O 1
ATOM 2239 N N . ASN A 1 300 ? 9.329 -55.103 10.486 1.00 37.12 300 ASN A N 1
ATOM 2240 C CA . ASN A 1 300 ? 10.175 -55.460 11.635 1.00 37.12 300 ASN A CA 1
ATOM 2241 C C . ASN A 1 300 ? 10.559 -54.292 12.563 1.00 37.12 300 ASN A C 1
ATOM 2243 O O . ASN A 1 300 ? 11.082 -54.535 13.648 1.00 37.12 300 ASN A O 1
ATOM 2247 N N . LEU A 1 301 ? 10.250 -53.039 12.207 1.00 42.28 301 LEU A N 1
ATOM 2248 C CA . LEU A 1 301 ? 10.430 -51.887 13.107 1.00 42.28 301 LEU A CA 1
ATOM 2249 C C . LEU A 1 301 ? 9.223 -51.616 14.024 1.00 42.28 301 LEU A C 1
ATOM 2251 O O . LEU A 1 301 ? 9.339 -50.824 14.955 1.00 42.28 301 LEU A O 1
ATOM 2255 N N . SER A 1 302 ? 8.084 -52.287 13.810 1.00 36.03 302 SER A N 1
ATOM 2256 C CA . SER A 1 302 ? 6.861 -52.074 14.606 1.00 36.03 302 SER A CA 1
ATOM 2257 C C . SER A 1 302 ? 6.684 -53.039 15.791 1.00 36.03 302 SER A C 1
ATOM 2259 O O . SER A 1 302 ? 5.836 -52.801 16.648 1.00 36.03 302 SER A O 1
ATOM 2261 N N . LEU A 1 303 ? 7.494 -54.102 15.884 1.00 34.41 303 LEU A N 1
ATOM 2262 C CA . LEU A 1 303 ? 7.328 -55.185 16.873 1.00 34.41 303 LEU A CA 1
ATOM 2263 C C . LEU A 1 303 ? 8.458 -55.282 17.920 1.00 34.41 303 LEU A C 1
ATOM 2265 O O . LEU A 1 303 ? 8.458 -56.192 18.743 1.00 34.41 303 LEU A O 1
ATOM 2269 N N . GLY A 1 304 ? 9.405 -54.338 17.938 1.00 35.47 304 GLY A N 1
ATOM 2270 C CA . GLY A 1 304 ? 10.596 -54.388 18.801 1.00 35.47 304 GLY A CA 1
ATOM 227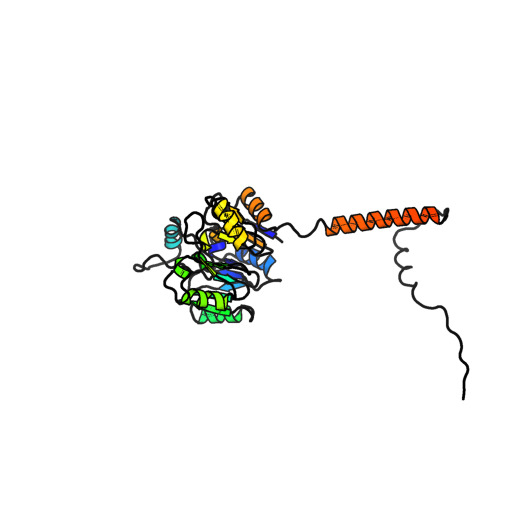1 C C . GLY A 1 304 ? 10.443 -53.856 20.233 1.00 35.47 304 GLY A C 1
ATOM 2272 O O . GLY A 1 304 ? 11.430 -53.840 20.965 1.00 35.47 304 GLY A O 1
ATOM 2273 N N . THR A 1 305 ? 9.254 -53.416 20.657 1.00 39.81 305 THR A N 1
ATOM 2274 C CA . THR A 1 305 ? 9.107 -52.665 21.920 1.00 39.81 305 THR A CA 1
ATOM 2275 C C . THR A 1 305 ? 8.149 -53.293 22.923 1.00 39.81 305 THR A C 1
ATOM 2277 O O . THR A 1 305 ? 7.456 -52.552 23.596 1.00 39.81 305 THR A O 1
ATOM 2280 N N . PHE A 1 306 ? 8.078 -54.617 23.089 1.00 31.94 306 PHE A N 1
ATOM 2281 C CA . PHE A 1 306 ? 7.356 -55.187 24.238 1.00 31.94 306 PHE A CA 1
ATOM 2282 C C . PHE A 1 306 ? 7.896 -56.573 24.658 1.00 31.94 306 PHE A C 1
ATOM 2284 O O . PHE A 1 306 ? 7.917 -57.504 23.864 1.00 31.94 306 PHE A O 1
ATOM 2291 N N . TYR A 1 307 ? 8.245 -56.682 25.950 1.00 27.64 307 TYR A N 1
ATOM 2292 C CA . TYR A 1 307 ? 8.483 -57.885 26.780 1.00 27.64 307 TYR A CA 1
ATOM 2293 C C . TYR A 1 307 ? 9.849 -58.597 26.757 1.00 27.64 307 TYR A C 1
ATOM 2295 O O . TYR A 1 307 ? 10.120 -59.404 25.885 1.00 27.64 307 TYR A O 1
ATOM 2303 N N . TYR A 1 308 ? 10.626 -58.406 27.833 1.00 30.08 308 TYR A N 1
ATOM 2304 C CA . TYR A 1 308 ? 11.289 -59.426 28.685 1.00 30.08 308 TYR A CA 1
ATOM 2305 C C . TYR A 1 308 ? 11.803 -58.650 29.929 1.00 30.08 308 TYR A C 1
ATOM 2307 O O . TYR A 1 308 ? 12.462 -57.634 29.759 1.00 30.08 308 TYR A O 1
ATOM 2315 N N . SER A 1 309 ? 11.536 -58.953 31.204 1.00 29.06 309 SER A N 1
ATOM 2316 C CA . SER A 1 309 ? 10.942 -60.114 31.877 1.00 29.06 309 SER A CA 1
ATOM 2317 C C . SER A 1 309 ? 10.568 -59.766 33.329 1.00 29.06 309 SER A C 1
ATOM 2319 O O . SER A 1 309 ? 11.363 -59.158 34.045 1.00 29.06 309 SER A O 1
ATOM 2321 N N . ALA A 1 310 ? 9.399 -60.230 33.777 1.00 31.97 310 ALA A N 1
ATOM 2322 C CA . ALA A 1 310 ? 9.010 -60.371 35.183 1.00 31.97 310 ALA A CA 1
ATOM 2323 C C . ALA A 1 310 ? 9.812 -61.492 35.881 1.00 31.97 310 ALA A C 1
ATOM 2325 O O . ALA A 1 310 ? 10.172 -62.468 35.218 1.00 31.97 310 ALA A O 1
ATOM 2326 N N . SER A 1 311 ? 10.036 -61.438 37.205 1.00 32.22 311 SER A N 1
ATOM 2327 C CA . SER A 1 311 ? 9.406 -62.271 38.274 1.00 32.22 311 SER A CA 1
ATOM 2328 C C . SER A 1 311 ? 10.294 -62.268 39.547 1.00 32.22 311 SER A C 1
ATOM 2330 O O . SER A 1 311 ? 11.476 -61.958 39.403 1.00 32.22 311 SER A O 1
ATOM 2332 N N . PRO A 1 312 ? 9.870 -62.764 40.739 1.00 44.56 312 PRO A N 1
ATOM 2333 C CA . PRO A 1 312 ? 8.536 -62.833 41.360 1.00 44.56 312 PRO A CA 1
ATOM 2334 C C . PRO A 1 312 ? 8.497 -62.294 42.825 1.00 44.56 312 PRO A C 1
ATOM 2336 O O . PRO A 1 312 ? 9.519 -62.119 43.482 1.00 44.56 312 PRO A O 1
ATOM 2339 N N . LEU A 1 313 ? 7.285 -62.078 43.355 1.00 39.19 313 LEU A N 1
ATOM 2340 C CA . LEU A 1 313 ? 6.983 -61.826 44.781 1.00 39.19 313 LEU A CA 1
ATOM 2341 C C . LEU A 1 313 ? 7.200 -63.078 45.662 1.00 39.19 313 LEU A C 1
ATOM 2343 O O . LEU A 1 313 ? 7.110 -64.198 45.155 1.00 39.19 313 LEU A O 1
ATOM 2347 N N . PRO A 1 314 ? 7.317 -62.904 46.997 1.00 45.28 314 PRO A N 1
ATOM 2348 C CA . PRO A 1 314 ? 6.337 -63.561 47.871 1.00 45.28 314 PRO A CA 1
ATOM 2349 C C . PRO A 1 314 ? 5.814 -62.704 49.053 1.00 45.28 314 PRO A C 1
ATOM 2351 O O . PRO A 1 314 ? 6.562 -62.032 49.750 1.00 45.28 314 PRO A O 1
ATOM 2354 N N . HIS A 1 315 ? 4.488 -62.781 49.211 1.00 32.22 315 HIS A N 1
ATOM 2355 C CA . HIS A 1 315 ? 3.593 -62.788 50.387 1.00 32.22 315 HIS A CA 1
ATOM 2356 C C . HIS A 1 315 ? 4.027 -62.414 51.830 1.00 32.22 315 HIS A C 1
ATOM 2358 O O . HIS A 1 315 ? 5.032 -62.911 52.316 1.00 32.22 315 HIS A O 1
ATOM 2364 N N . TYR A 1 316 ? 3.074 -61.730 52.513 1.00 35.75 316 TYR A N 1
ATOM 2365 C CA . TYR A 1 316 ? 2.605 -61.838 53.928 1.00 35.75 316 TYR A CA 1
ATOM 2366 C C . TYR A 1 316 ? 3.684 -61.768 55.037 1.00 35.75 316 TYR A C 1
ATOM 2368 O O . TYR A 1 316 ? 4.569 -62.609 55.083 1.00 35.75 316 TYR A O 1
ATOM 2376 N N . ILE A 1 317 ? 3.684 -60.846 56.008 1.00 39.59 317 ILE A N 1
ATOM 2377 C CA . ILE A 1 317 ? 2.665 -60.284 56.926 1.00 39.59 317 ILE A CA 1
ATOM 2378 C C . ILE A 1 317 ? 3.112 -58.865 57.298 1.00 39.59 317 ILE A C 1
ATOM 2380 O O . ILE A 1 317 ? 4.341 -58.674 57.441 1.00 39.59 317 ILE A O 1
#

Nearest PDB structures (foldseek):
  8ine-assembly1_6  TM=9.097E-01  e=3.466E-34  Homo sapiens
  5m3q-assembly1_A  TM=9.666E-01  e=1.686E-31  Thermochaetoides thermophila DSM 1495
  4v8p-assembly4_HJ  TM=9.710E-01  e=3.392E-30  Tetrahymena thermophila
  6n8k-assembly1_y  TM=9.127E-01  e=8.594E-32  Saccharomyces cerevisiae S288C
  8pv4-assembly1_CN  TM=9.095E-01  e=7.797E-31  Thermochaetoides thermophila DSM 1495

InterPro domains:
  IPR002769 Translation initiation factor IF6 [MF_00032] (1-275)
  IPR002769 Translation initiation factor IF6 [PF01912] (7-69)
  IPR002769 Translation initiation factor IF6 [PF01912] (93-233)
  IPR002769 Translation initiation factor IF6 [PTHR10784] (93-273)
  IPR002769 Translation initiation factor IF6 [SM00654] (5-234)
  IPR002769 Translation initiation factor IF6 [TIGR00323] (93-252)
  IPR002769 Translation initiation factor IF6 [cd00527] (7-251)

Mean predicted aligned error: 14.84 Å

Organism: Hibiscus syriacus (NCBI:txid106335)